Protein AF-0000000072493496 (afdb_homodimer)

Solvent-accessible surface area (backbone atoms only — not comparable to full-atom values): 13489 Å² total; per-residue (Å²): 119,78,59,44,89,57,24,57,61,52,39,52,53,49,51,54,52,49,49,56,30,52,45,30,80,91,41,27,75,59,51,38,72,42,36,33,67,75,66,14,40,37,29,56,73,83,46,73,41,62,12,24,68,49,47,41,51,53,63,67,64,55,85,70,83,42,49,44,76,47,80,73,46,77,50,56,42,52,30,82,76,52,20,28,38,30,41,39,36,31,35,41,30,44,65,90,48,74,67,38,43,33,40,35,38,38,32,34,38,52,58,87,96,46,67,32,37,35,34,36,41,40,40,73,57,73,74,126,122,77,59,44,88,57,26,56,59,51,40,53,52,48,52,52,51,48,49,56,31,53,43,30,80,92,42,27,76,58,50,38,74,43,36,33,68,75,66,14,41,37,30,56,72,86,45,72,40,62,12,22,68,49,48,40,51,54,60,66,65,53,86,70,81,43,50,46,75,49,82,74,48,76,52,55,43,51,31,81,76,51,19,28,39,31,40,38,34,31,34,40,30,44,64,89,48,74,68,38,44,32,40,36,39,38,33,35,39,52,57,86,96,45,68,32,36,34,34,36,42,39,39,73,58,73,74,128

Radius of gyration: 17.89 Å; Cα contacts (8 Å, |Δi|>4): 541; chains: 2; bounding box: 33×51×48 Å

Nearest PDB structures (foldseek):
  1qma-assembly1_A  TM=9.472E-01  e=1.872E-13  Rattus norvegicus
  1ar0-assembly1_B  TM=9.429E-01  e=3.938E-13  Rattus norvegicus
  1jb5-assembly1_B  TM=9.473E-01  e=7.826E-13  Rattus norvegicus
  1ask-assembly1_B  TM=9.581E-01  e=1.168E-12  Rattus norvegicus
  1jb2-assembly1_B  TM=9.335E-01  e=1.168E-12  Rattus norvegicus

S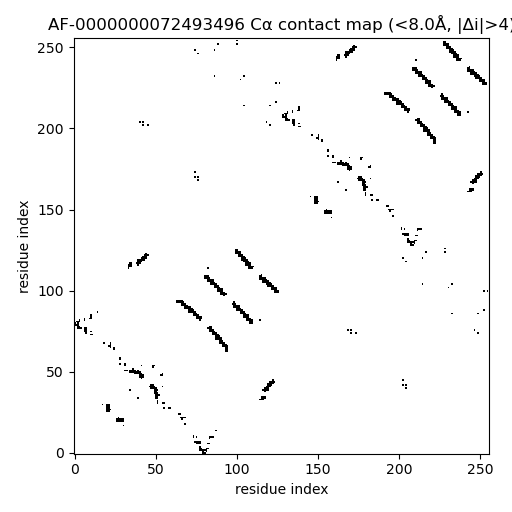equence (256 aa):
MALNPNYEQIGKHFVQQYYAIMDDNNQRLNVANFYSETNSLMTFEGTQCMGRAKILEKFQSLTFSKIQHVITLIDSQPTFDNGVLVTVLGQLKTDDDPPHTFNQTFVLKSLGDTFFVEHDIFRLALHAMALNPNYEQIGKHFVQQYYAIMDDNNQRLNVANFYSETNSLMTFEGTQCMGRAKILEKFQSLTFSKIQHVITLIDSQPTFDNGVLVTVLGQLKTDDDPPHTFNQTFVLKSLGDTFFVEHDIFRLALHA

Secondary structure (DSSP, 8-state):
-PPPTTHHHHHHHHHHHHHHHHT-TTTGGGGGGGB-SSS-EEEETTEEEESHHHHHHHHHH---S-EEEEEEEEEEEE-TTS-EEEEEEEEEEETTSPPEEEEEEEEEEEETTEEEEEEEEEEE----/-PPPTTHHHHHHHHHHHHHHHHT-TTTGGGGGGGB-SSS-EEEETTEEEESHHHHHHHHHH---S-EEEEEEEEEEEE-TTS-EEEEEEEEEEETTSPPEEEEEEEEEEEETTEEEEEEEEEEE----

pLDDT: mean 95.11, std 7.93, range [42.69, 98.94]

Organism: Sarcoptes scabiei (NCBI:txid52283)

Foldseek 3Di:
DDFDPCQVVVQVVCVVVLQVQCQDQVRNLVNLVLAAQAQAWEAEANDIDGGSVVVSVVSVPDPFRGKDWDWDDKDWDTDPQHKIKIKTWTWMDTDPDDIFIKIKIFIWHDDDPDTGTRYIYIDTPPDD/DDFDPCQVVVQVVCVVVLVVQCQDQVRNLVNLVQAAQAQAWEAEANDIDGGSVVVSVVSVPDPFRGKDWDWDDKDWGTDPQHKIKIKTWTWMDTDPDDIFIKIKIFIWHDDDPDTHTRYIYIDTDPDD

InterPro domains:
  IPR002075 Nuclear transport factor 2 domain [PF02136] (10-124)
  IPR018222 Nuclear transport factor 2, eukaryote [PS50177] (10-124)
  IPR018222 Nuclear transport factor 2, eukaryote [cd00780] (6-125)
  IPR032710 NTF2-like domain superfamily [SSF54427] (4-127)
  IPR045875 Nuclear transport factor 2 [PTHR12612] (6-125)

Structure (mmCIF, N/CA/C/O backbone):
data_AF-0000000072493496-model_v1
#
loop_
_entity.id
_entity.type
_entity.pdbx_description
1 polymer 'Nuclear transport factor 2'
#
loop_
_atom_site.group_PDB
_atom_site.id
_atom_site.type_symbol
_atom_site.label_atom_id
_atom_site.label_alt_id
_atom_site.label_comp_id
_atom_site.label_asym_id
_atom_site.label_entity_id
_atom_site.label_seq_id
_atom_site.pdbx_PDB_ins_code
_atom_site.Cartn_x
_atom_site.Cartn_y
_atom_site.Cartn_z
_atom_site.occupancy
_atom_site.B_iso_or_equiv
_atom_site.auth_seq_id
_atom_site.auth_comp_id
_atom_site.auth_asym_id
_atom_site.auth_atom_id
_atom_site.pdbx_PDB_model_num
ATOM 1 N N . MET A 1 1 ? -14.695 -11.32 12.094 1 52.16 1 MET A N 1
ATOM 2 C CA . MET A 1 1 ? -14.461 -9.891 12.25 1 52.16 1 MET A CA 1
ATOM 3 C C . MET A 1 1 ? -15.047 -9.117 11.078 1 52.16 1 MET A C 1
ATOM 5 O O . MET A 1 1 ? -14.852 -9.492 9.914 1 52.16 1 MET A O 1
ATOM 9 N N . ALA A 1 2 ? -16.156 -8.391 11.336 1 72.19 2 ALA A N 1
ATOM 10 C CA . ALA A 1 2 ? -16.969 -7.879 10.234 1 72.19 2 ALA A CA 1
ATOM 11 C C . ALA A 1 2 ? -16.25 -6.734 9.516 1 72.19 2 ALA A C 1
ATOM 13 O O . ALA A 1 2 ? -15.609 -5.902 10.156 1 72.19 2 ALA A O 1
ATOM 14 N N . LEU A 1 3 ? -16.078 -6.852 8.289 1 91.06 3 LEU A N 1
ATOM 15 C CA . LEU A 1 3 ? -15.562 -5.801 7.418 1 91.06 3 LEU A CA 1
ATOM 16 C C . LEU A 1 3 ? -16.453 -4.566 7.473 1 91.06 3 LEU A C 1
ATOM 18 O O . LEU A 1 3 ? -17.688 -4.684 7.492 1 91.06 3 LEU A O 1
ATOM 22 N N . ASN A 1 4 ? -15.867 -3.383 7.73 1 93 4 ASN A N 1
ATOM 23 C CA . ASN A 1 4 ? -16.625 -2.141 7.773 1 93 4 ASN A CA 1
ATOM 24 C C . ASN A 1 4 ? -17.406 -1.922 6.477 1 93 4 ASN A C 1
ATOM 26 O O . ASN A 1 4 ? -16.812 -1.733 5.414 1 93 4 ASN A O 1
ATOM 30 N N . PRO A 1 5 ? -18.703 -1.89 6.516 1 93.62 5 PRO A N 1
ATOM 31 C CA . PRO A 1 5 ? -19.5 -1.79 5.285 1 93.62 5 PRO A CA 1
ATOM 32 C C . PRO A 1 5 ? -19.406 -0.412 4.637 1 93.62 5 PRO A C 1
ATOM 34 O O . PRO A 1 5 ? -19.781 -0.248 3.473 1 93.62 5 PRO A O 1
ATOM 37 N N . ASN A 1 6 ? -18.906 0.637 5.344 1 96.44 6 ASN A N 1
ATOM 38 C CA . ASN A 1 6 ? -18.844 2 4.828 1 96.44 6 ASN A CA 1
ATOM 39 C C . ASN A 1 6 ? -17.453 2.332 4.297 1 96.44 6 ASN A C 1
ATOM 41 O O . ASN A 1 6 ? -17.094 3.504 4.164 1 96.44 6 ASN A O 1
ATOM 45 N N . TYR A 1 7 ? -16.625 1.283 4.039 1 97.75 7 TYR A N 1
ATOM 46 C CA . TYR A 1 7 ? -15.227 1.473 3.703 1 97.75 7 TYR A CA 1
ATOM 47 C C . TYR A 1 7 ? -15.07 2.348 2.465 1 97.75 7 TYR A C 1
ATOM 49 O O . TYR A 1 7 ? -14.164 3.174 2.391 1 97.75 7 TYR A O 1
ATOM 57 N N . GLU A 1 8 ? -15.938 2.23 1.442 1 97.81 8 GLU A N 1
ATOM 58 C CA . GLU A 1 8 ? -15.828 3.018 0.218 1 97.81 8 GLU A CA 1
ATOM 59 C C . GLU A 1 8 ? -16.094 4.496 0.486 1 97.81 8 GLU A C 1
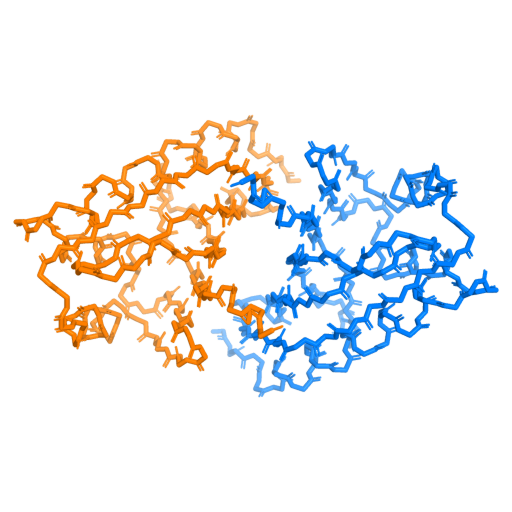ATOM 61 O O . GLU A 1 8 ? -15.367 5.359 -0.008 1 97.81 8 GLU A O 1
ATOM 66 N N . GLN A 1 9 ? -17.156 4.793 1.232 1 98 9 GLN A N 1
ATOM 67 C CA . GLN A 1 9 ? -17.484 6.168 1.589 1 98 9 GLN A CA 1
ATOM 68 C C . GLN A 1 9 ? -16.391 6.793 2.439 1 98 9 GLN A C 1
ATOM 70 O O . GLN A 1 9 ? -16.016 7.949 2.23 1 98 9 GLN A O 1
ATOM 75 N N . ILE A 1 10 ? -15.883 5.996 3.365 1 97.88 10 ILE A N 1
ATOM 76 C CA . ILE A 1 10 ? -14.797 6.473 4.219 1 97.88 10 ILE A CA 1
ATOM 77 C C . ILE A 1 10 ? -13.586 6.824 3.357 1 97.88 10 ILE A C 1
ATOM 79 O O . ILE A 1 10 ? -13.016 7.906 3.496 1 97.88 10 ILE A O 1
ATOM 83 N N . GLY A 1 11 ? -13.188 5.941 2.482 1 98.5 11 GLY A N 1
ATOM 84 C CA . GLY A 1 11 ? -12.062 6.199 1.597 1 98.5 11 GLY A CA 1
ATOM 85 C C . GLY A 1 11 ? -12.242 7.438 0.743 1 98.5 11 GLY A C 1
ATOM 86 O O . GLY A 1 11 ? -11.359 8.289 0.683 1 98.5 11 GLY A O 1
ATOM 87 N N . LYS A 1 12 ? -13.422 7.531 0.084 1 98.5 12 LYS A N 1
ATOM 88 C CA . LYS A 1 12 ? -13.711 8.656 -0.803 1 98.5 12 LYS A CA 1
ATOM 89 C C . LYS A 1 12 ? -13.68 9.977 -0.041 1 98.5 12 LYS A C 1
ATOM 91 O O . LYS A 1 12 ? -13.062 10.945 -0.493 1 98.5 12 LYS A O 1
ATOM 96 N N . HIS A 1 13 ? -14.328 10.062 1.074 1 98.31 13 HIS A N 1
ATOM 97 C CA . HIS A 1 13 ? -14.359 11.273 1.885 1 98.31 13 HIS A CA 1
ATOM 98 C C . HIS A 1 13 ? -12.969 11.648 2.373 1 98.31 13 HIS A C 1
ATOM 100 O O . HIS A 1 13 ? -12.594 12.828 2.352 1 98.31 13 HIS A O 1
ATOM 106 N N . PHE A 1 14 ? -12.219 10.672 2.854 1 98.69 14 PHE A N 1
ATOM 107 C CA . PHE A 1 14 ? -10.859 10.93 3.297 1 98.69 14 PHE A CA 1
ATOM 108 C C . PHE A 1 14 ? -10.031 11.539 2.174 1 98.69 14 PHE A C 1
ATOM 110 O O . PHE A 1 14 ? -9.344 12.547 2.371 1 98.69 14 PHE A O 1
ATOM 117 N N . VAL A 1 15 ? -10.062 10.93 0.985 1 98.88 15 VAL A N 1
ATOM 118 C CA . VAL A 1 15 ? -9.281 11.383 -0.16 1 98.88 15 VAL A CA 1
ATOM 119 C C . VAL A 1 15 ? -9.664 12.82 -0.51 1 98.88 15 VAL A C 1
ATOM 121 O O . VAL A 1 15 ? -8.797 13.664 -0.748 1 98.88 15 VAL A O 1
ATOM 124 N N . GLN A 1 16 ? -10.93 13.086 -0.607 1 98.56 16 GLN A N 1
ATOM 125 C CA . GLN A 1 16 ? -11.398 14.438 -0.907 1 98.56 16 GLN A CA 1
ATOM 126 C C . GLN A 1 16 ? -10.859 15.445 0.104 1 98.56 16 GLN A C 1
ATOM 128 O O . GLN A 1 16 ? -10.359 16.5 -0.275 1 98.56 16 GLN A O 1
ATOM 133 N N . GLN A 1 17 ? -10.969 15.133 1.368 1 98.44 17 GLN A N 1
ATOM 134 C CA . GLN A 1 17 ? -10.492 16.031 2.416 1 98.44 17 GLN A CA 1
ATOM 135 C C . GLN A 1 17 ? -8.977 16.188 2.35 1 98.44 17 GLN A C 1
ATOM 137 O O . GLN A 1 17 ? -8.469 17.312 2.447 1 98.44 17 GLN A O 1
ATOM 142 N N . TYR A 1 18 ? -8.266 15.086 2.229 1 98.81 18 TYR A N 1
ATOM 143 C CA . TYR A 1 18 ? -6.809 15.078 2.203 1 98.81 18 TYR A CA 1
ATOM 144 C C . TYR A 1 18 ? -6.277 16.031 1.14 1 98.81 18 TYR A C 1
ATOM 146 O O . TYR A 1 18 ? -5.469 16.906 1.435 1 98.81 18 TYR A O 1
ATOM 154 N N . TYR A 1 19 ? -6.785 15.906 -0.089 1 98.62 19 TYR A N 1
ATOM 155 C CA . TYR A 1 19 ? -6.211 16.688 -1.182 1 98.62 19 TYR A CA 1
ATOM 156 C C . TYR A 1 19 ? -6.754 18.109 -1.188 1 98.62 19 TYR A C 1
ATOM 158 O O . TYR A 1 19 ? -6.109 19.016 -1.708 1 98.62 19 TYR A O 1
ATOM 166 N N . ALA A 1 20 ? -7.98 18.312 -0.66 1 98.25 20 ALA A N 1
ATOM 167 C CA . ALA A 1 20 ? -8.445 19.688 -0.461 1 98.25 20 ALA A CA 1
ATOM 168 C C . ALA A 1 20 ? -7.484 20.469 0.435 1 98.25 20 ALA A C 1
ATOM 170 O O . ALA A 1 20 ? -7.188 21.625 0.172 1 98.25 20 ALA A O 1
ATOM 171 N N . ILE A 1 21 ? -7.027 19.812 1.551 1 98.12 21 ILE A N 1
ATOM 172 C CA . ILE A 1 21 ? -6.074 20.438 2.469 1 98.12 21 ILE A CA 1
ATOM 173 C C . ILE A 1 21 ? -4.711 20.562 1.793 1 98.12 21 ILE A C 1
ATOM 175 O O . ILE A 1 21 ? -4.094 21.625 1.812 1 98.12 21 ILE A O 1
ATOM 179 N N . MET A 1 22 ? -4.211 19.547 1.122 1 97.44 22 MET A N 1
ATOM 180 C CA . MET A 1 22 ? -2.896 19.484 0.487 1 97.44 22 MET A CA 1
ATOM 181 C C . MET A 1 22 ? -2.756 20.562 -0.576 1 97.44 22 MET A C 1
ATOM 183 O O . MET A 1 22 ? -1.695 21.172 -0.708 1 97.44 22 MET A O 1
ATOM 187 N N . ASP A 1 23 ? -3.828 20.828 -1.374 1 97.06 23 ASP A N 1
ATOM 188 C CA . ASP A 1 23 ? -3.76 21.719 -2.518 1 97.06 23 ASP A CA 1
ATOM 189 C C . ASP A 1 23 ? -3.973 23.172 -2.086 1 97.06 23 ASP A C 1
ATOM 191 O O . ASP A 1 23 ? -3.789 24.094 -2.881 1 97.06 23 ASP A O 1
ATOM 195 N N . ASP A 1 24 ? -4.371 23.406 -0.801 1 96 24 ASP A N 1
ATOM 196 C CA . ASP A 1 24 ? -4.551 24.766 -0.271 1 96 24 ASP A CA 1
ATOM 197 C C . ASP A 1 24 ? -3.256 25.281 0.356 1 96 24 ASP A C 1
ATOM 199 O O . ASP A 1 24 ? -2.863 24.828 1.438 1 96 24 ASP A O 1
ATOM 203 N N . ASN A 1 25 ? -2.67 26.312 -0.259 1 92.62 25 ASN A N 1
ATOM 204 C CA . ASN A 1 25 ? -1.378 26.844 0.162 1 92.62 25 ASN A CA 1
ATOM 205 C C . ASN A 1 25 ? -1.406 27.297 1.62 1 92.62 25 ASN A C 1
ATOM 207 O O . ASN A 1 25 ? -0.402 27.188 2.326 1 92.62 25 ASN A O 1
ATOM 211 N N . ASN A 1 26 ? -2.523 27.766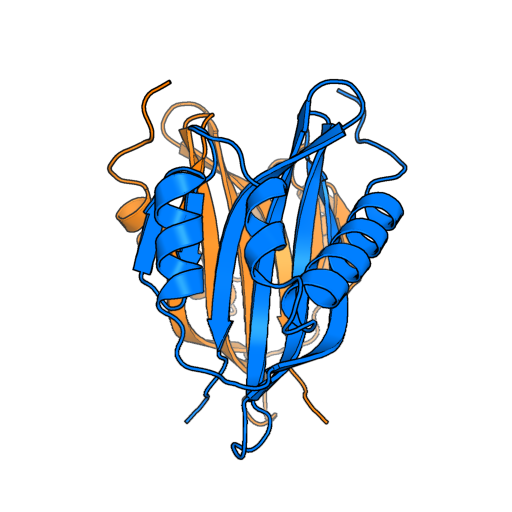 2.086 1 94.25 26 ASN A N 1
ATOM 212 C CA . ASN A 1 26 ? -2.635 28.297 3.439 1 94.25 26 ASN A CA 1
ATOM 213 C C . ASN A 1 26 ? -2.871 27.188 4.461 1 94.25 26 ASN A C 1
ATOM 215 O O . ASN A 1 26 ? -2.67 27.375 5.66 1 94.25 26 ASN A O 1
ATOM 219 N N . GLN A 1 27 ? -3.246 25.953 4.012 1 96.62 27 GLN A N 1
ATOM 220 C CA . GLN A 1 27 ? -3.646 24.891 4.93 1 96.62 27 GLN A CA 1
ATOM 221 C C . GLN A 1 27 ? -2.824 23.625 4.699 1 96.62 27 GLN A C 1
ATOM 223 O O . GLN A 1 27 ? -2.939 22.656 5.449 1 96.62 27 GLN A O 1
ATOM 228 N N . ARG A 1 28 ? -1.938 23.594 3.775 1 96.81 28 ARG A N 1
ATOM 229 C CA . ARG A 1 28 ? -1.294 22.391 3.271 1 96.81 28 ARG A CA 1
ATOM 230 C C . ARG A 1 28 ? -0.645 21.594 4.402 1 96.81 28 ARG A C 1
ATOM 232 O O . ARG A 1 28 ? -0.786 20.375 4.477 1 96.81 28 ARG A O 1
ATOM 239 N N . LEU A 1 29 ? -0.03 22.281 5.301 1 96.44 29 LEU A N 1
ATOM 240 C CA . LEU A 1 29 ? 0.735 21.594 6.34 1 96.44 29 LEU A CA 1
ATOM 241 C C . LEU A 1 29 ? -0.193 20.938 7.352 1 96.44 29 LEU A C 1
ATOM 243 O O . LEU A 1 29 ? 0.233 20.062 8.117 1 96.44 29 LEU A O 1
ATOM 247 N N . ASN A 1 30 ? -1.506 21.266 7.332 1 98 30 ASN A N 1
ATOM 248 C CA . ASN A 1 30 ? -2.484 20.656 8.219 1 98 30 ASN A CA 1
ATOM 249 C C . ASN A 1 30 ? -2.742 19.188 7.852 1 98 30 ASN A C 1
ATOM 251 O O . ASN A 1 30 ? -3.346 18.453 8.625 1 98 30 ASN A O 1
ATOM 255 N N . VAL A 1 31 ? -2.223 18.688 6.672 1 98.12 31 VAL A N 1
ATOM 256 C CA . VAL A 1 31 ? -2.359 17.281 6.328 1 98.12 31 VAL A CA 1
ATOM 257 C C . VAL A 1 31 ? -1.655 16.422 7.379 1 98.12 31 VAL A C 1
ATOM 259 O O . VAL A 1 31 ? -1.999 15.258 7.566 1 98.12 31 VAL A O 1
ATOM 262 N N . ALA A 1 32 ? -0.733 16.984 8.078 1 98.06 32 ALA A N 1
ATOM 263 C CA . ALA A 1 32 ? 0.007 16.281 9.117 1 98.06 32 ALA A CA 1
ATOM 264 C C . ALA A 1 32 ? -0.926 15.805 10.227 1 98.06 32 ALA A C 1
ATOM 266 O O . ALA A 1 32 ? -0.615 14.852 10.945 1 98.06 32 ALA A O 1
ATOM 267 N N . ASN A 1 33 ? -2.045 16.438 10.406 1 97.81 33 ASN A N 1
ATOM 268 C CA . ASN A 1 33 ? -3 16.109 11.461 1 97.81 33 ASN A CA 1
ATOM 269 C C . ASN A 1 33 ? -3.639 14.742 11.234 1 97.81 33 ASN A C 1
ATOM 271 O O . ASN A 1 33 ? -4.238 14.172 12.148 1 97.81 33 ASN A O 1
ATOM 275 N N . PHE A 1 34 ? -3.541 14.203 10.008 1 98.62 34 PHE A N 1
ATOM 276 C CA . PHE A 1 34 ? -4.102 12.891 9.719 1 98.62 34 PHE A CA 1
ATOM 277 C C . PHE A 1 34 ? -3.188 11.789 10.242 1 98.62 34 PHE A C 1
ATOM 279 O O . PHE A 1 34 ? -3.588 10.625 10.312 1 98.62 34 PHE A O 1
ATOM 286 N N . TYR A 1 35 ? -2 12.117 10.617 1 98.75 35 TYR A N 1
ATOM 287 C CA . TYR A 1 35 ? -1.005 11.102 10.938 1 98.75 35 TYR A CA 1
ATOM 288 C C . TYR A 1 35 ? -0.816 10.977 12.445 1 98.75 35 TYR A C 1
ATOM 290 O O . TYR A 1 35 ? -0.923 11.961 13.172 1 98.75 35 TYR A O 1
ATOM 298 N N . SER A 1 36 ? -0.47 9.742 12.891 1 98.06 36 SER A N 1
ATOM 299 C CA . SER A 1 36 ? -0.145 9.461 14.281 1 98.06 36 SER A CA 1
ATOM 300 C C . SER A 1 36 ? 1.243 9.977 14.641 1 98.06 36 SER A C 1
ATOM 302 O O . SER A 1 36 ? 2.148 9.977 13.805 1 98.06 36 SER A O 1
ATOM 304 N N . GLU A 1 37 ? 1.354 10.336 15.859 1 97.56 37 GLU A N 1
ATOM 305 C CA . GLU A 1 37 ? 2.652 10.812 16.328 1 97.56 37 GLU A CA 1
ATOM 306 C C . GLU A 1 37 ? 3.727 9.742 16.156 1 97.56 37 GLU A C 1
ATOM 308 O O . GLU A 1 37 ? 4.855 10.047 15.766 1 97.56 37 GLU A O 1
ATOM 313 N N . THR A 1 38 ? 3.316 8.469 16.391 1 96.25 38 THR A N 1
ATOM 314 C CA . THR A 1 38 ? 4.359 7.449 16.469 1 96.25 38 THR A CA 1
ATOM 315 C C . THR A 1 38 ? 4.055 6.285 15.539 1 96.25 38 THR A C 1
ATOM 317 O O . THR A 1 38 ? 4.941 5.496 15.211 1 96.25 38 THR A O 1
ATOM 320 N N . ASN A 1 39 ? 2.826 6.141 15.086 1 97.19 39 ASN A N 1
ATOM 321 C CA . ASN A 1 39 ? 2.432 4.902 14.43 1 97.19 39 ASN A CA 1
ATOM 322 C C . ASN A 1 39 ? 2.102 5.133 12.953 1 97.19 39 ASN A C 1
ATOM 324 O O . ASN A 1 39 ? 1.274 4.422 12.383 1 97.19 39 ASN A O 1
ATOM 328 N N . SER A 1 40 ? 2.598 6.152 12.328 1 98.62 40 SER A N 1
ATOM 329 C CA . SER A 1 40 ? 2.414 6.426 10.906 1 98.62 40 SER A CA 1
ATOM 330 C C . SER A 1 40 ? 3.73 6.316 10.141 1 98.62 40 SER A C 1
ATOM 332 O O . SER A 1 40 ? 4.75 6.859 10.578 1 98.62 40 SER A O 1
ATOM 334 N N . LEU A 1 41 ? 3.73 5.59 9.094 1 98.69 41 LEU A N 1
ATOM 335 C CA . LEU A 1 41 ? 4.875 5.453 8.195 1 98.69 41 LEU A CA 1
ATOM 336 C C . LEU A 1 41 ? 4.551 6.012 6.816 1 98.69 41 LEU A C 1
ATOM 338 O O . LEU A 1 41 ? 3.533 5.652 6.219 1 98.69 41 LEU A O 1
ATOM 342 N N . MET A 1 42 ? 5.406 6.875 6.309 1 98.75 42 MET A N 1
ATOM 343 C CA . MET A 1 42 ? 5.262 7.422 4.961 1 98.75 42 MET A CA 1
ATOM 344 C C . MET A 1 42 ? 6.465 7.059 4.098 1 98.75 42 MET A C 1
ATOM 346 O O . MET A 1 42 ? 7.602 7.066 4.574 1 98.75 42 MET A O 1
ATOM 350 N N . THR A 1 43 ? 6.273 6.699 2.854 1 98.81 43 THR A N 1
ATOM 351 C CA . THR A 1 43 ? 7.262 6.668 1.782 1 98.81 43 THR A CA 1
ATOM 352 C C . THR A 1 43 ? 6.906 7.676 0.691 1 98.81 43 THR A C 1
ATOM 354 O O . THR A 1 43 ? 5.887 7.531 0.014 1 98.81 43 THR A O 1
ATOM 357 N N . PHE A 1 44 ? 7.684 8.695 0.561 1 98.19 44 PHE A N 1
ATOM 358 C CA . PHE A 1 44 ? 7.496 9.727 -0.459 1 98.19 44 PHE A CA 1
ATOM 359 C C . PHE A 1 44 ? 8.609 9.672 -1.496 1 98.19 44 PHE A C 1
ATOM 361 O O . PHE A 1 44 ? 9.75 10.023 -1.206 1 98.19 44 PHE A O 1
ATOM 368 N N . GLU A 1 45 ? 8.289 9.195 -2.723 1 96.19 45 GLU A N 1
ATOM 369 C CA . GLU A 1 45 ? 9.273 9.047 -3.791 1 96.19 45 GLU A CA 1
ATOM 370 C C . GLU A 1 45 ? 10.5 8.281 -3.312 1 96.19 45 GLU A C 1
ATOM 372 O O . GLU A 1 45 ? 11.633 8.703 -3.551 1 96.19 45 GLU A O 1
ATOM 377 N N . GLY A 1 46 ? 10.211 7.195 -2.559 1 96.81 46 GLY A N 1
ATOM 378 C CA . GLY A 1 46 ? 11.266 6.277 -2.164 1 96.81 46 GLY A CA 1
ATOM 379 C C . GLY A 1 46 ? 11.891 6.621 -0.823 1 96.81 46 GLY A C 1
ATOM 380 O O . GLY A 1 46 ? 12.625 5.82 -0.251 1 96.81 46 GLY A O 1
ATOM 381 N N . THR A 1 47 ? 11.625 7.781 -0.272 1 97.38 47 THR A N 1
ATOM 382 C CA . THR A 1 47 ? 12.172 8.195 1.018 1 97.38 47 THR A CA 1
ATOM 383 C C . THR A 1 47 ? 11.18 7.91 2.141 1 97.38 47 THR A C 1
ATOM 385 O O . THR A 1 47 ? 10.016 8.312 2.066 1 97.38 47 THR A O 1
ATOM 388 N N . GLN A 1 48 ? 11.68 7.215 3.186 1 97.62 48 GLN A N 1
ATOM 389 C CA . GLN A 1 48 ? 10.789 6.801 4.262 1 97.62 48 GLN A CA 1
ATOM 390 C C . GLN A 1 48 ? 10.945 7.699 5.484 1 97.62 48 GLN A C 1
ATOM 392 O O . GLN A 1 48 ? 12.047 8.172 5.777 1 97.62 48 GLN A O 1
ATOM 397 N N . CYS A 1 49 ? 9.875 7.973 6.203 1 97.75 49 CYS A N 1
ATOM 398 C CA . CYS A 1 49 ? 9.883 8.648 7.496 1 97.75 49 CYS A CA 1
ATOM 399 C C . CYS A 1 49 ? 8.773 8.117 8.398 1 97.75 49 CYS A C 1
ATOM 401 O O . CYS A 1 49 ? 7.738 7.668 7.906 1 97.75 49 CYS A O 1
ATOM 403 N N . MET A 1 50 ? 9.039 8.109 9.617 1 97.62 50 MET A N 1
ATOM 404 C CA . MET A 1 50 ? 8.117 7.586 10.617 1 97.62 50 MET A CA 1
ATOM 405 C C . MET A 1 50 ? 7.703 8.672 11.602 1 97.62 50 MET A C 1
ATOM 407 O O . MET A 1 50 ? 8.547 9.422 12.094 1 97.62 50 MET A O 1
ATOM 411 N N . GLY A 1 51 ? 6.324 8.727 11.828 1 98.5 51 GLY A N 1
ATOM 412 C CA . GLY A 1 51 ? 5.809 9.656 12.82 1 98.5 51 GLY A CA 1
ATOM 413 C C . GLY A 1 51 ? 5.457 11.016 12.234 1 98.5 51 GLY A C 1
ATOM 414 O O . GLY A 1 51 ? 6.074 11.461 11.266 1 98.5 51 GLY A O 1
ATOM 415 N N . ARG A 1 52 ? 4.527 11.68 12.922 1 98.56 52 ARG A N 1
ATOM 416 C CA . ARG A 1 52 ? 3.939 12.922 12.43 1 98.56 52 ARG A CA 1
ATOM 417 C C . ARG A 1 52 ? 5.004 14.008 12.273 1 98.56 52 ARG A C 1
ATOM 419 O O . ARG A 1 52 ? 4.988 14.758 11.297 1 98.56 52 ARG A O 1
ATOM 426 N N . ALA A 1 53 ? 5.953 14.117 13.211 1 98.5 53 ALA A N 1
ATOM 427 C CA . ALA A 1 53 ? 6.965 15.172 13.18 1 98.5 53 ALA A CA 1
ATOM 428 C C . ALA A 1 53 ? 7.832 15.062 11.93 1 98.5 53 ALA A C 1
ATOM 430 O O . ALA A 1 53 ? 8.047 16.047 11.2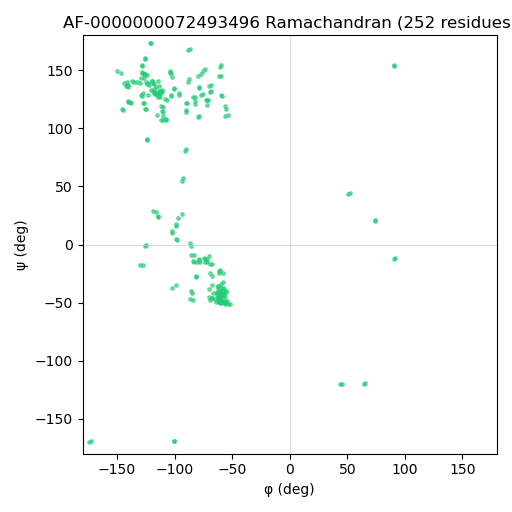27 1 98.5 53 ALA A O 1
ATOM 431 N N . LYS A 1 54 ? 8.32 13.914 11.625 1 98.5 54 LYS A N 1
ATOM 432 C CA . LYS A 1 54 ? 9.18 13.703 10.469 1 98.5 54 LYS A CA 1
ATOM 433 C C . LYS A 1 54 ? 8.391 13.844 9.164 1 98.5 54 LYS A C 1
ATOM 435 O O . LYS A 1 54 ? 8.922 14.32 8.156 1 98.5 54 LYS A O 1
ATOM 440 N N . ILE A 1 55 ? 7.137 13.367 9.133 1 98.44 55 ILE A N 1
ATOM 441 C CA . ILE A 1 55 ? 6.27 13.5 7.965 1 98.44 55 ILE A CA 1
ATOM 442 C C . ILE A 1 55 ? 6.008 14.977 7.688 1 98.44 55 ILE A C 1
ATOM 444 O O . ILE A 1 55 ? 6.066 15.414 6.535 1 98.44 55 ILE A O 1
ATOM 448 N N . LEU A 1 56 ? 5.73 15.773 8.781 1 98 56 LEU A N 1
ATOM 449 C CA . LEU A 1 56 ? 5.559 17.219 8.648 1 98 56 LEU A CA 1
ATOM 450 C C . LEU A 1 56 ? 6.812 17.859 8.062 1 98 56 LEU A C 1
ATOM 452 O O . LEU A 1 56 ? 6.723 18.703 7.168 1 98 56 LEU A O 1
ATOM 456 N N . GLU A 1 57 ? 8.039 17.469 8.508 1 98 57 GLU A N 1
ATOM 457 C CA . GLU A 1 57 ? 9.305 17.969 7.98 1 98 57 GLU A CA 1
ATOM 458 C C . GLU A 1 57 ? 9.438 17.672 6.492 1 98 57 GLU A C 1
ATOM 460 O O . GLU A 1 57 ? 9.922 18.516 5.727 1 98 57 GLU A O 1
ATOM 465 N N . LYS A 1 58 ? 9.055 16.5 6.109 1 97.69 58 LYS A N 1
ATOM 466 C CA . LYS A 1 58 ? 9.102 16.141 4.695 1 97.69 58 LYS A CA 1
ATOM 467 C C . LYS A 1 58 ? 8.227 17.062 3.857 1 97.69 58 LYS A C 1
ATOM 469 O O . LYS A 1 58 ? 8.672 17.578 2.828 1 97.69 58 LYS A O 1
ATOM 474 N N . PHE A 1 59 ? 6.941 17.328 4.285 1 96.06 59 PHE A N 1
ATOM 475 C CA . PHE A 1 59 ? 6.039 18.203 3.559 1 96.06 59 PHE A CA 1
ATOM 476 C C . PHE A 1 59 ? 6.598 19.625 3.502 1 96.06 59 PHE A C 1
ATOM 478 O O . PHE A 1 59 ? 6.477 20.312 2.48 1 96.06 59 PHE A O 1
ATOM 485 N N . GLN A 1 60 ? 7.266 20.031 4.613 1 95.75 60 GLN A N 1
ATOM 486 C CA . GLN A 1 60 ? 7.855 21.375 4.672 1 95.75 60 GLN A CA 1
ATOM 487 C C . GLN A 1 60 ? 9.039 21.5 3.713 1 95.75 60 GLN A C 1
ATOM 489 O O . GLN A 1 60 ? 9.367 22.594 3.266 1 95.75 60 GLN A O 1
ATOM 494 N N . SER A 1 61 ? 9.625 20.406 3.418 1 95.25 61 SER A N 1
ATOM 495 C CA . SER A 1 61 ? 10.812 20.422 2.568 1 95.25 61 SER A CA 1
ATOM 496 C C . SER A 1 61 ? 10.43 20.531 1.095 1 95.25 61 SER A C 1
ATOM 498 O O . SER A 1 61 ? 11.289 20.781 0.246 1 95.25 61 SER A O 1
ATOM 500 N N . LEU A 1 62 ? 9.195 20.297 0.819 1 88.25 62 LEU A N 1
ATOM 501 C CA . LEU A 1 62 ? 8.742 20.391 -0.566 1 88.25 62 LEU A CA 1
ATOM 502 C C . LEU A 1 62 ? 8.719 21.844 -1.029 1 88.25 62 LEU A C 1
ATOM 504 O O . LEU A 1 62 ? 8.219 22.719 -0.32 1 88.25 62 LEU A O 1
ATOM 508 N N . THR A 1 63 ? 9.344 22.312 -2.066 1 83.12 63 THR A N 1
ATOM 509 C CA . THR A 1 63 ? 9.617 23.656 -2.539 1 83.12 63 THR A CA 1
ATOM 510 C C . THR A 1 63 ? 8.594 24.078 -3.592 1 83.12 63 THR A C 1
ATOM 512 O O . THR A 1 63 ? 8.852 24.984 -4.391 1 83.12 63 THR A O 1
ATOM 515 N N . PHE A 1 64 ? 7.543 23.516 -3.592 1 85.19 64 PHE A N 1
ATOM 516 C CA . PHE A 1 64 ? 6.547 23.922 -4.578 1 85.19 64 PHE A CA 1
ATOM 517 C C . PHE A 1 64 ? 5.703 25.062 -4.051 1 85.19 64 PHE A C 1
ATOM 519 O O . PHE A 1 64 ? 5.371 25.109 -2.865 1 85.19 64 PHE A O 1
ATOM 526 N N . SER A 1 65 ? 5.281 26.094 -4.887 1 86.56 65 SER A N 1
ATOM 527 C CA . SER A 1 65 ? 4.379 27.188 -4.535 1 86.56 65 SER A CA 1
ATOM 528 C C . SER A 1 65 ? 2.92 26.781 -4.734 1 86.56 65 SER A C 1
ATOM 530 O O . SER A 1 65 ? 2.07 27.078 -3.893 1 86.56 65 SER A O 1
ATOM 532 N N . LYS A 1 66 ? 2.674 26.172 -5.898 1 91 66 LYS A N 1
ATOM 533 C CA . LYS A 1 66 ? 1.327 25.703 -6.211 1 91 66 LYS A CA 1
ATOM 534 C C . LYS A 1 66 ? 1.325 24.203 -6.531 1 91 66 LYS A C 1
ATOM 536 O O . LYS A 1 66 ? 2.23 23.703 -7.207 1 91 66 LYS A O 1
ATOM 541 N N . ILE A 1 67 ? 0.337 23.547 -6.02 1 95.19 67 ILE A N 1
ATOM 542 C CA . ILE A 1 67 ? 0.121 22.156 -6.367 1 95.19 67 ILE A CA 1
ATOM 543 C C . ILE A 1 67 ? -1.366 21.906 -6.613 1 95.19 67 ILE A C 1
ATOM 545 O O . ILE A 1 67 ? -2.219 22.516 -5.961 1 95.19 67 ILE A O 1
ATOM 549 N N . GLN A 1 68 ? -1.64 21.094 -7.625 1 96.38 68 GLN A N 1
ATOM 550 C CA . GLN A 1 68 ? -3.008 20.703 -7.949 1 96.38 68 GLN A CA 1
ATOM 551 C C . GLN A 1 68 ? -3.088 19.219 -8.305 1 96.38 68 GLN A C 1
ATOM 553 O O . GLN A 1 68 ? -2.383 18.75 -9.195 1 96.38 68 GLN A O 1
ATOM 558 N N . HIS A 1 69 ? -3.936 18.578 -7.527 1 97.38 69 HIS A N 1
ATOM 559 C CA . HIS A 1 69 ? -4.199 17.172 -7.828 1 97.38 69 HIS A CA 1
ATOM 560 C C . HIS A 1 69 ? -5.547 17 -8.523 1 97.38 69 HIS A C 1
ATOM 562 O O . HIS A 1 69 ? -6.551 17.578 -8.094 1 97.38 69 HIS A O 1
ATOM 568 N N . VAL A 1 70 ? -5.578 16.297 -9.648 1 97.25 70 VAL A N 1
ATOM 569 C CA . VAL A 1 70 ? -6.805 15.836 -10.281 1 97.25 70 VAL A CA 1
ATOM 570 C C . VAL A 1 70 ? -6.938 14.328 -10.102 1 97.25 70 VAL A C 1
ATOM 572 O O . VAL A 1 70 ? -6.215 13.555 -10.734 1 97.25 70 VAL A O 1
ATOM 575 N N . ILE A 1 71 ? -7.879 13.93 -9.242 1 97.62 71 ILE A N 1
ATOM 576 C CA . ILE A 1 71 ? -8.055 12.523 -8.922 1 97.62 71 ILE A CA 1
ATOM 577 C C . ILE A 1 71 ? -8.906 11.852 -10 1 97.62 71 ILE A C 1
ATOM 579 O O . ILE A 1 71 ? -10 12.312 -10.312 1 97.62 71 ILE A O 1
ATOM 583 N N . THR A 1 72 ? -8.398 10.812 -10.609 1 96.19 72 THR A N 1
ATOM 584 C CA . THR A 1 72 ? -9.125 10.109 -11.664 1 96.19 72 THR A CA 1
ATOM 585 C C . THR A 1 72 ? -9.742 8.82 -11.125 1 96.19 72 THR A C 1
ATOM 587 O O . THR A 1 72 ? -10.844 8.438 -11.531 1 96.19 72 THR A O 1
ATOM 590 N N . LEU A 1 73 ? -9.133 8.102 -10.266 1 97 73 LEU A N 1
ATOM 591 C CA . LEU A 1 73 ? -9.633 6.84 -9.727 1 97 73 LEU A CA 1
ATOM 592 C C . LEU A 1 73 ? -9.312 6.719 -8.242 1 97 73 LEU A C 1
ATOM 594 O O . LEU A 1 73 ? -8.219 7.102 -7.809 1 97 73 LEU A O 1
ATOM 598 N N . ILE A 1 74 ? -10.211 6.223 -7.48 1 98.44 74 ILE A N 1
ATOM 599 C CA . ILE A 1 74 ? -10.055 5.82 -6.086 1 98.44 74 ILE A CA 1
ATOM 600 C C . ILE A 1 74 ? -10.547 4.387 -5.902 1 98.44 74 ILE A C 1
ATOM 602 O O . ILE A 1 74 ? -11.695 4.07 -6.238 1 98.44 74 ILE A O 1
ATOM 606 N N . ASP A 1 75 ? -9.727 3.473 -5.441 1 98.75 75 ASP A N 1
ATOM 607 C CA . ASP A 1 75 ? -10.125 2.133 -5.02 1 98.75 75 ASP A CA 1
ATOM 608 C C . ASP A 1 75 ? -9.938 1.949 -3.518 1 98.75 75 ASP A C 1
ATOM 610 O O . ASP A 1 75 ? -8.883 2.297 -2.975 1 98.75 75 ASP A O 1
ATOM 614 N N . SER A 1 76 ? -11 1.408 -2.867 1 98.75 76 SER A N 1
ATOM 615 C CA . SER A 1 76 ? -10.93 1.157 -1.431 1 98.75 76 SER A CA 1
ATOM 616 C C . SER A 1 76 ? -11.281 -0.292 -1.105 1 98.75 76 SER A C 1
ATOM 618 O O . SER A 1 76 ? -12.086 -0.913 -1.799 1 98.75 76 SER A O 1
ATOM 620 N N . GLN A 1 77 ? -10.648 -0.807 -0.088 1 98.75 77 GLN A N 1
ATOM 621 C CA . GLN A 1 77 ? -10.977 -2.09 0.526 1 98.75 77 GLN A CA 1
ATOM 622 C C . GLN A 1 77 ? -11.047 -1.97 2.045 1 98.75 77 GLN A C 1
ATOM 624 O O . GLN A 1 77 ? -10.242 -1.266 2.656 1 98.75 77 GLN A O 1
ATOM 629 N N . PRO A 1 78 ? -12.094 -2.691 2.646 1 98.19 78 PRO A N 1
ATOM 630 C CA . PRO A 1 78 ? -12.039 -2.779 4.109 1 98.19 78 PRO A CA 1
ATOM 631 C C . PRO A 1 78 ? -10.898 -3.668 4.602 1 98.19 78 PRO A C 1
ATOM 633 O O . PRO A 1 78 ? -10.594 -4.688 3.98 1 98.19 78 PRO A O 1
ATOM 636 N N . THR A 1 79 ? -10.164 -3.23 5.633 1 97.19 79 THR A N 1
ATOM 637 C CA . THR A 1 79 ? -9.195 -4.121 6.266 1 97.19 79 THR A CA 1
ATOM 638 C C . THR A 1 79 ? -9.859 -4.957 7.355 1 97.19 79 THR A C 1
ATOM 640 O O . THR A 1 79 ? -11 -4.684 7.746 1 97.19 79 THR A O 1
ATOM 643 N N . PHE A 1 80 ? -9.219 -5.926 7.84 1 94.38 80 PHE A N 1
ATOM 644 C CA . PHE A 1 80 ? -9.812 -6.91 8.742 1 94.38 80 PHE A CA 1
ATOM 645 C C . PHE A 1 80 ? -9.734 -6.434 10.188 1 94.38 80 PHE A C 1
ATOM 647 O O . PHE A 1 80 ? -10.188 -7.129 11.102 1 94.38 80 PHE A O 1
ATOM 654 N N . ASP A 1 81 ? -9.203 -5.281 10.422 1 93.44 81 ASP A N 1
ATOM 655 C CA . ASP A 1 81 ? -9.133 -4.676 11.75 1 93.44 81 ASP A CA 1
ATOM 656 C C . ASP A 1 81 ? -9.898 -3.35 11.781 1 93.44 81 ASP A C 1
ATOM 658 O O . ASP A 1 81 ? -9.492 -2.414 12.477 1 93.44 81 ASP A O 1
ATOM 662 N N . ASN A 1 82 ? -10.984 -3.201 10.898 1 95 82 ASN A N 1
ATOM 663 C CA . ASN A 1 82 ? -11.93 -2.09 10.875 1 95 82 ASN A CA 1
ATOM 664 C C . ASN A 1 82 ? -11.297 -0.831 10.289 1 95 82 ASN A C 1
ATOM 666 O O . ASN A 1 82 ? -11.75 0.282 10.555 1 95 82 ASN A O 1
ATOM 670 N N . GLY A 1 83 ? -10.234 -1.02 9.539 1 97.44 83 GLY A N 1
ATOM 671 C CA . GLY A 1 83 ? -9.625 0.061 8.789 1 97.44 83 GLY A CA 1
ATOM 672 C C . GLY A 1 83 ? -10.008 0.06 7.32 1 97.44 83 GLY A C 1
ATOM 673 O O . GLY A 1 83 ? -11.008 -0.549 6.938 1 97.44 83 GLY A O 1
ATOM 674 N N . VAL A 1 84 ? -9.328 0.861 6.539 1 98.62 84 VAL A N 1
ATOM 675 C CA . VAL A 1 84 ? -9.578 0.969 5.102 1 98.62 84 VAL A CA 1
ATOM 676 C C . VAL A 1 84 ? -8.25 1.105 4.359 1 98.62 84 VAL A C 1
ATOM 678 O O . VAL A 1 84 ? -7.406 1.929 4.727 1 98.62 84 VAL A O 1
ATOM 681 N N . LEU A 1 85 ? -7.965 0.23 3.408 1 98.88 85 LEU A N 1
ATOM 682 C CA . LEU A 1 85 ? -6.918 0.405 2.41 1 98.88 85 LEU A CA 1
ATOM 683 C C . LEU A 1 85 ? -7.422 1.232 1.231 1 98.88 85 LEU A C 1
ATOM 685 O O . LEU A 1 85 ? -8.484 0.941 0.671 1 98.88 85 LEU A O 1
ATOM 689 N N . VAL A 1 86 ? -6.734 2.342 0.831 1 98.94 86 VAL A N 1
ATOM 690 C CA . VAL A 1 86 ? -7.16 3.252 -0.23 1 98.94 86 VAL A CA 1
ATOM 691 C C . VAL A 1 86 ? -6.02 3.445 -1.229 1 98.94 86 VAL A C 1
ATOM 693 O O . VAL A 1 86 ? -4.887 3.73 -0.838 1 98.94 86 VAL A O 1
ATOM 696 N N . THR A 1 87 ? -6.199 3.264 -2.494 1 98.81 87 THR A N 1
ATOM 697 C CA . THR A 1 87 ? -5.258 3.617 -3.551 1 98.81 87 THR A CA 1
ATOM 698 C C . THR A 1 87 ? -5.824 4.734 -4.426 1 98.81 87 THR A C 1
ATOM 700 O O . THR A 1 87 ? -7.02 4.754 -4.723 1 98.81 87 THR A O 1
ATOM 703 N N . VAL A 1 88 ? -5.047 5.707 -4.777 1 98.69 88 VAL A N 1
ATOM 704 C CA . VAL A 1 88 ? -5.438 6.887 -5.539 1 98.69 88 VAL A CA 1
ATOM 705 C C . VAL A 1 88 ? -4.578 6.996 -6.801 1 98.69 88 VAL A C 1
ATOM 707 O O . VAL A 1 88 ? -3.354 6.867 -6.738 1 98.69 88 VAL A O 1
ATOM 710 N N . LEU A 1 89 ? -5.18 7.152 -7.949 1 97.38 89 LEU A N 1
ATOM 711 C CA . LEU A 1 89 ? -4.555 7.477 -9.227 1 97.38 89 LEU A CA 1
ATOM 712 C C . LEU A 1 89 ? -5.027 8.836 -9.734 1 97.38 89 LEU A C 1
ATOM 714 O O . LEU A 1 89 ? -6.219 9.148 -9.664 1 97.38 89 LEU A O 1
ATOM 718 N N . GLY A 1 90 ? -4.07 9.625 -10.211 1 96.81 90 GLY A N 1
ATOM 719 C CA . GLY A 1 90 ? -4.438 10.93 -10.742 1 96.81 90 GLY A CA 1
ATOM 720 C C . GLY A 1 90 ? -3.285 11.648 -11.414 1 96.81 90 GLY A C 1
ATOM 721 O O . GLY A 1 90 ? -2.307 11.016 -11.82 1 96.81 90 GLY A O 1
ATOM 722 N N . GLN A 1 91 ? -3.541 12.961 -11.711 1 96.56 91 GLN A N 1
ATOM 723 C CA . GLN A 1 91 ? -2.535 13.867 -12.266 1 96.56 91 GLN A CA 1
ATOM 724 C C . GLN A 1 91 ? -2.139 14.938 -11.25 1 96.56 91 GLN A C 1
ATOM 726 O O . GLN A 1 91 ? -2.994 15.492 -10.562 1 96.56 91 GLN A O 1
ATOM 731 N N . LEU A 1 92 ? -0.871 15.109 -11.086 1 96.25 92 LEU A N 1
ATOM 732 C CA . LEU A 1 92 ? -0.309 16.141 -10.219 1 96.25 92 LEU A CA 1
ATOM 733 C C . LEU A 1 92 ? 0.364 17.234 -11.031 1 96.25 92 LEU A C 1
ATOM 735 O O . LEU A 1 92 ? 1.235 16.953 -11.859 1 96.25 92 LEU A O 1
ATOM 739 N N . LYS A 1 93 ? -0.129 18.469 -10.93 1 95.94 93 LYS A N 1
ATOM 740 C CA . LYS A 1 93 ? 0.519 19.641 -11.508 1 95.94 93 LYS A CA 1
ATOM 741 C C . LYS A 1 93 ? 1.163 20.5 -10.422 1 95.94 93 LYS A C 1
ATOM 743 O O . LYS A 1 93 ? 0.521 20.828 -9.422 1 95.94 93 LYS A O 1
ATOM 748 N N . THR A 1 94 ? 2.459 20.75 -10.578 1 93.94 94 THR A N 1
ATOM 749 C CA . THR A 1 94 ? 3.188 21.625 -9.664 1 93.94 94 THR A CA 1
ATOM 750 C C . THR A 1 94 ? 3.715 22.844 -10.398 1 93.94 94 THR A C 1
ATOM 752 O O . THR A 1 94 ? 4.32 22.734 -11.461 1 93.94 94 THR A O 1
ATOM 755 N N . ASP A 1 95 ? 3.422 23.969 -9.82 1 93.75 95 ASP A N 1
ATOM 756 C CA . ASP A 1 95 ? 3.908 25.219 -10.383 1 93.75 95 ASP A CA 1
ATOM 757 C C . ASP A 1 95 ? 3.699 25.266 -11.898 1 93.75 95 ASP A C 1
ATOM 759 O O . ASP A 1 95 ? 2.572 25.125 -12.375 1 93.75 95 ASP A O 1
ATOM 763 N N . ASP A 1 96 ? 4.875 25.406 -12.719 1 91.62 96 ASP A N 1
ATOM 764 C CA . ASP A 1 96 ? 4.723 25.562 -14.156 1 91.62 96 ASP A CA 1
ATOM 765 C C . ASP A 1 96 ? 5.027 24.266 -14.898 1 91.62 96 ASP A C 1
ATOM 767 O O . ASP A 1 96 ? 5.051 24.234 -16.125 1 91.62 96 ASP A O 1
ATOM 771 N N . ASP A 1 97 ? 5.121 23.25 -14.156 1 91.25 97 ASP A N 1
ATOM 772 C CA . ASP A 1 97 ? 5.391 21.953 -14.781 1 91.25 97 ASP A CA 1
ATOM 773 C C . ASP A 1 97 ? 4.121 21.359 -15.383 1 91.25 97 ASP A C 1
ATOM 775 O O . ASP A 1 97 ? 3.014 21.672 -14.93 1 91.25 97 ASP A O 1
ATOM 779 N N . PRO A 1 98 ? 4.328 20.656 -16.516 1 93.44 98 PRO A N 1
ATOM 780 C CA . PRO A 1 98 ? 3.162 19.906 -17 1 93.44 98 PRO A CA 1
ATOM 781 C C . PRO A 1 98 ? 2.656 18.875 -15.992 1 93.44 98 PRO A C 1
ATOM 783 O O . PRO A 1 98 ? 3.406 18.469 -15.102 1 93.44 98 PRO A O 1
ATOM 786 N N . PRO A 1 99 ? 1.419 18.531 -16.047 1 94.12 99 PRO A N 1
ATOM 787 C CA . PRO A 1 99 ? 0.895 17.5 -15.148 1 94.12 99 PRO A CA 1
ATOM 788 C C . PRO A 1 99 ? 1.571 16.141 -15.352 1 94.12 99 PRO A C 1
ATOM 790 O O . PRO A 1 99 ? 1.896 15.773 -16.484 1 94.12 99 PRO A O 1
ATOM 793 N N . HIS A 1 100 ? 1.745 15.414 -14.25 1 94.25 100 HIS A N 1
ATOM 794 C CA . HIS A 1 100 ? 2.291 14.062 -14.25 1 94.25 100 HIS A CA 1
ATOM 795 C C . HIS A 1 100 ? 1.352 13.094 -13.539 1 94.25 100 HIS A C 1
ATOM 797 O O . HIS A 1 100 ? 0.71 13.453 -12.547 1 94.25 100 HIS A O 1
ATOM 803 N N . THR A 1 101 ? 1.391 11.898 -14.07 1 95.62 101 THR A N 1
ATOM 804 C CA . THR A 1 101 ? 0.625 10.844 -13.414 1 95.62 101 THR A CA 1
ATOM 805 C C . THR A 1 101 ? 1.239 10.492 -12.062 1 95.62 101 THR A C 1
ATOM 807 O O . THR A 1 101 ? 2.461 10.391 -11.938 1 95.62 101 THR A O 1
ATOM 810 N N . PHE A 1 102 ? 0.391 10.414 -11.016 1 96.62 102 PHE A N 1
ATOM 811 C CA . PHE A 1 102 ? 0.856 9.977 -9.703 1 96.62 102 PHE A CA 1
ATOM 812 C C . PHE A 1 102 ? -0.026 8.852 -9.164 1 96.62 102 PHE A C 1
ATOM 814 O O . PHE A 1 102 ? -1.16 8.68 -9.617 1 96.62 102 PHE A O 1
ATOM 821 N N . ASN A 1 103 ? 0.522 8.023 -8.297 1 97.44 103 ASN A N 1
ATOM 822 C CA . ASN A 1 103 ? -0.16 7.016 -7.488 1 97.44 103 ASN A CA 1
ATOM 823 C C . ASN A 1 103 ? 0.13 7.199 -6.004 1 97.44 103 ASN A C 1
ATOM 825 O O . ASN A 1 103 ? 1.259 7.516 -5.621 1 97.44 103 ASN A O 1
ATOM 829 N N . GLN A 1 104 ? -0.845 7.031 -5.172 1 98.69 104 GLN A N 1
ATOM 830 C CA . GLN A 1 104 ? -0.654 7.098 -3.729 1 98.69 104 GLN A CA 1
ATOM 831 C C . GLN A 1 104 ? -1.511 6.059 -3.012 1 98.69 104 GLN A C 1
ATOM 833 O O . GLN A 1 104 ? -2.68 5.867 -3.354 1 98.69 104 GLN A O 1
ATOM 838 N N . THR A 1 105 ? -0.986 5.352 -2.039 1 98.94 105 THR A N 1
ATOM 839 C CA . THR A 1 105 ? -1.67 4.336 -1.246 1 98.94 105 THR A CA 1
ATOM 840 C C . THR A 1 105 ? -1.723 4.746 0.224 1 98.94 105 THR A C 1
ATOM 842 O O . THR A 1 105 ? -0.711 5.152 0.796 1 98.94 105 THR A O 1
ATOM 845 N N . PHE A 1 106 ? -2.908 4.656 0.816 1 98.94 106 PHE A N 1
ATOM 846 C CA . PHE A 1 106 ? -3.102 4.906 2.24 1 98.94 106 PHE A CA 1
ATOM 847 C C . PHE A 1 106 ? -3.66 3.668 2.934 1 98.94 106 PHE A C 1
ATOM 849 O O . PHE A 1 106 ? -4.512 2.969 2.377 1 98.94 106 PHE A O 1
ATOM 856 N N . VAL A 1 107 ? -3.213 3.367 4.145 1 98.88 107 VAL A N 1
ATOM 857 C CA . VAL A 1 107 ? -3.947 2.508 5.07 1 98.88 107 VAL A CA 1
ATOM 858 C C . VAL A 1 107 ? -4.48 3.336 6.234 1 98.88 107 VAL A C 1
ATOM 860 O O . VAL A 1 107 ? -3.701 3.932 6.988 1 98.88 107 VAL A O 1
ATOM 863 N N . LEU A 1 108 ? -5.836 3.447 6.312 1 98.75 108 LEU A N 1
ATOM 864 C CA . LEU A 1 108 ? -6.508 4.133 7.41 1 98.75 108 LEU A CA 1
ATOM 865 C C . LEU A 1 108 ? -6.797 3.168 8.555 1 98.75 108 LEU A C 1
ATOM 867 O O . LEU A 1 108 ? -7.461 2.146 8.367 1 98.75 108 LEU A O 1
ATOM 871 N N . LYS A 1 109 ? -6.281 3.486 9.719 1 98 109 LYS A N 1
ATOM 872 C CA . LYS A 1 109 ? -6.504 2.691 10.922 1 98 109 LYS A CA 1
ATOM 873 C C . LYS A 1 109 ? -7.578 3.316 11.812 1 98 109 LYS A C 1
ATOM 875 O O . LYS A 1 109 ? -7.578 4.531 12.031 1 98 109 LYS A O 1
ATOM 880 N N . SER A 1 110 ? -8.461 2.453 12.266 1 95.19 110 SER A N 1
ATOM 881 C CA . SER A 1 110 ? -9.539 2.932 13.125 1 95.19 110 SER A CA 1
ATOM 882 C C . SER A 1 110 ? -9.047 3.195 14.539 1 95.19 110 SER A C 1
ATOM 884 O O . SER A 1 110 ? -8.281 2.4 15.094 1 95.19 110 SER A O 1
ATOM 886 N N . LEU A 1 111 ? -9.297 4.301 15.078 1 91.06 111 LEU A N 1
ATOM 887 C CA . LEU A 1 111 ? -9.094 4.695 16.469 1 91.06 111 LEU A CA 1
ATOM 888 C C . LEU A 1 111 ? -10.391 5.18 17.094 1 91.06 111 LEU A C 1
ATOM 890 O O . LEU A 1 111 ? -10.688 6.379 17.078 1 91.06 111 LEU A O 1
ATOM 894 N N . GLY A 1 112 ? -11.055 4.254 17.656 1 88.44 112 GLY A N 1
ATOM 895 C CA . GLY A 1 112 ? -12.406 4.598 18.094 1 88.44 112 GLY A CA 1
ATOM 896 C C . GLY A 1 112 ? -13.328 4.93 16.922 1 88.44 112 GLY A C 1
ATOM 897 O O . GLY A 1 112 ? -13.531 4.105 16.031 1 88.44 112 GLY A O 1
ATOM 898 N N . ASP A 1 113 ? -13.859 6.145 16.875 1 89.12 113 ASP A N 1
ATOM 899 C CA . ASP A 1 113 ? -14.797 6.562 15.828 1 89.12 113 ASP A CA 1
ATOM 900 C C . ASP A 1 113 ? -14.078 7.363 14.742 1 89.12 113 ASP A C 1
ATOM 902 O O . ASP A 1 113 ? -14.719 7.891 13.828 1 89.12 113 ASP A O 1
ATOM 906 N N . THR A 1 114 ? -12.797 7.473 14.836 1 94.44 114 THR A N 1
ATOM 907 C CA . THR A 1 114 ? -12.016 8.234 13.867 1 94.44 114 THR A CA 1
ATOM 908 C C . THR A 1 114 ? -10.961 7.348 13.203 1 94.44 114 THR A C 1
ATOM 910 O O . THR A 1 114 ? -10.891 6.148 13.477 1 94.44 114 THR A O 1
ATOM 913 N N . PHE A 1 115 ? -10.336 7.867 12.281 1 97.69 115 PHE A N 1
ATOM 914 C CA . PHE A 1 115 ? -9.273 7.176 11.562 1 97.69 115 PHE A CA 1
ATOM 915 C C . PHE A 1 115 ? -8.008 8.023 11.523 1 97.69 115 PHE A C 1
ATOM 917 O O . PHE A 1 115 ? -8.078 9.25 11.562 1 97.69 115 PHE A O 1
ATOM 924 N N . PHE A 1 116 ? -6.871 7.414 11.531 1 98.56 116 PHE A N 1
ATOM 925 C CA . PHE A 1 116 ? -5.617 8.07 11.18 1 98.56 116 PHE A CA 1
ATOM 926 C C . PHE A 1 116 ? -4.891 7.301 10.086 1 98.56 116 PHE A C 1
ATOM 928 O O . PHE A 1 116 ? -5.199 6.137 9.828 1 98.56 116 PHE A O 1
ATOM 935 N N . VAL A 1 117 ? -3.98 7.969 9.398 1 98.81 117 VAL A N 1
ATOM 936 C CA . VAL A 1 117 ? -3.17 7.34 8.359 1 98.81 117 VAL A CA 1
ATOM 937 C C . VAL A 1 117 ? -2.033 6.547 9.008 1 98.81 117 VAL A C 1
ATOM 939 O O . VAL A 1 117 ? -1.116 7.125 9.594 1 98.81 117 VAL A O 1
ATOM 942 N N . GLU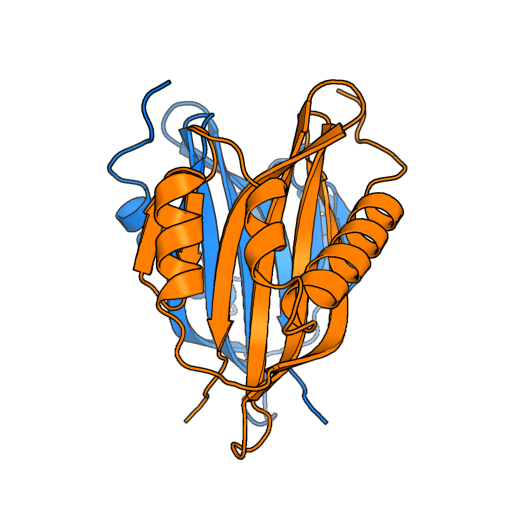 A 1 118 ? -2.109 5.262 8.914 1 98.75 118 GLU A N 1
ATOM 943 C CA . GLU A 1 118 ? -1.05 4.395 9.422 1 98.75 118 GLU A CA 1
ATOM 944 C C . GLU A 1 118 ? 0.057 4.211 8.383 1 98.75 118 GLU A C 1
ATOM 946 O O . GLU A 1 118 ? 1.236 4.133 8.734 1 98.75 118 GLU A O 1
ATOM 951 N N . HIS A 1 119 ? -0.274 4.07 7.121 1 98.94 119 HIS A N 1
ATOM 952 C CA . HIS A 1 119 ? 0.675 3.967 6.02 1 98.94 119 HIS A CA 1
ATOM 953 C C . HIS A 1 119 ? 0.334 4.949 4.902 1 98.94 119 HIS A C 1
ATOM 955 O O . HIS A 1 119 ? -0.841 5.184 4.613 1 98.94 119 HIS A O 1
ATOM 961 N N . ASP A 1 120 ? 1.335 5.48 4.301 1 98.94 120 ASP A N 1
ATOM 962 C CA . ASP A 1 120 ? 1.249 6.398 3.168 1 98.94 120 ASP A CA 1
ATOM 963 C C . ASP A 1 120 ? 2.414 6.191 2.205 1 98.94 120 ASP A C 1
ATOM 965 O O . ASP A 1 120 ? 3.572 6.41 2.564 1 98.94 120 ASP A O 1
ATOM 969 N N . ILE A 1 121 ? 2.168 5.766 0.917 1 98.94 121 ILE A N 1
ATOM 970 C CA . ILE A 1 121 ? 3.203 5.602 -0.097 1 98.94 121 ILE A CA 1
ATOM 971 C C . ILE A 1 121 ? 2.836 6.398 -1.346 1 98.94 121 ILE A C 1
ATOM 973 O O . ILE A 1 121 ? 1.804 6.145 -1.972 1 98.94 121 ILE A O 1
ATOM 977 N N . PHE A 1 122 ? 3.633 7.383 -1.708 1 98.62 122 PHE A N 1
ATOM 978 C CA . PHE A 1 122 ? 3.422 8.273 -2.846 1 98.62 122 PHE A CA 1
ATOM 979 C C . PHE A 1 122 ? 4.496 8.055 -3.906 1 98.62 122 PHE A C 1
ATOM 981 O O . PHE A 1 122 ? 5.688 8.023 -3.592 1 98.62 122 PHE A O 1
ATOM 988 N N . ARG A 1 123 ? 4.094 7.906 -5.219 1 97.31 123 ARG A N 1
ATOM 989 C CA . ARG A 1 123 ? 5.004 7.812 -6.355 1 97.31 123 ARG A CA 1
ATOM 990 C C . ARG A 1 123 ? 4.449 8.562 -7.566 1 97.31 123 ARG A C 1
ATOM 992 O O . ARG A 1 123 ? 3.266 8.438 -7.883 1 97.31 123 ARG A O 1
ATOM 999 N N . LEU A 1 124 ? 5.402 9.352 -8.281 1 94.56 124 LEU A N 1
ATOM 1000 C CA . LEU A 1 124 ? 5.121 9.805 -9.641 1 94.56 124 LEU A CA 1
ATOM 1001 C C . LEU A 1 124 ? 5.355 8.688 -10.648 1 94.56 124 LEU A C 1
ATOM 1003 O O . LEU A 1 124 ? 6.281 7.887 -10.492 1 94.56 124 LEU A O 1
ATOM 1007 N N . ALA A 1 125 ? 4.422 8.531 -11.602 1 90.75 125 ALA A N 1
ATOM 1008 C CA . ALA A 1 125 ? 4.609 7.582 -12.695 1 90.75 125 ALA A CA 1
ATOM 1009 C C . ALA A 1 125 ? 5.281 8.25 -13.898 1 90.75 125 ALA A C 1
ATOM 1011 O O . ALA A 1 125 ? 4.602 8.711 -14.82 1 90.75 125 ALA A O 1
ATOM 1012 N N . LEU A 1 126 ? 6.527 8.391 -13.867 1 77.12 126 LEU A N 1
ATOM 1013 C CA . LEU A 1 126 ? 7.262 9.055 -14.945 1 77.12 126 LEU A CA 1
ATOM 1014 C C . LEU A 1 126 ? 7.746 8.039 -15.977 1 77.12 126 LEU A C 1
ATOM 1016 O O . LEU A 1 126 ? 8.453 7.09 -15.633 1 77.12 126 LEU A O 1
ATOM 1020 N N . HIS A 1 127 ? 6.879 7.301 -16.547 1 58.88 127 HIS A N 1
ATOM 1021 C CA . HIS A 1 127 ? 7.461 6.41 -17.547 1 58.88 127 HIS A CA 1
ATOM 1022 C C . HIS A 1 127 ? 8.234 7.195 -18.594 1 58.88 127 HIS A C 1
ATOM 1024 O O . HIS A 1 127 ? 7.773 8.242 -19.047 1 58.88 127 HIS A O 1
ATOM 1030 N N . ALA A 1 128 ? 9.531 6.926 -18.406 1 42.69 128 ALA A N 1
ATOM 1031 C CA . ALA A 1 128 ? 10.281 7.383 -19.578 1 42.69 128 ALA A CA 1
ATOM 1032 C C . ALA A 1 128 ? 9.742 6.746 -20.859 1 42.69 128 ALA A C 1
ATOM 1034 O O . ALA A 1 128 ? 9.273 5.602 -20.844 1 42.69 128 ALA A O 1
ATOM 1035 N N . MET B 1 1 ? 5.555 -3.34 19.344 1 52.28 1 MET B N 1
ATOM 1036 C CA . MET B 1 1 ? 5.469 -4.406 18.344 1 52.28 1 MET B CA 1
ATOM 1037 C C . MET B 1 1 ? 6.488 -4.188 17.234 1 52.28 1 MET B C 1
ATOM 1039 O O . MET B 1 1 ? 6.633 -3.076 16.719 1 52.28 1 MET B O 1
ATOM 1043 N N . ALA B 1 2 ? 7.555 -5.09 17.188 1 72.75 2 ALA B N 1
ATOM 1044 C CA . ALA B 1 2 ? 8.727 -4.773 16.359 1 72.75 2 ALA B CA 1
ATOM 1045 C C . ALA B 1 2 ? 8.406 -4.922 14.875 1 72.75 2 ALA B C 1
ATOM 1047 O O . ALA B 1 2 ? 7.695 -5.844 14.477 1 72.75 2 ALA B O 1
ATOM 1048 N N . LEU B 1 3 ? 8.602 -3.943 14.133 1 91.25 3 LEU B N 1
ATOM 1049 C CA . LEU B 1 3 ? 8.523 -3.961 12.672 1 91.25 3 LEU B CA 1
ATOM 1050 C C . LEU B 1 3 ? 9.516 -4.957 12.086 1 91.25 3 LEU B C 1
ATOM 1052 O O . LEU B 1 3 ? 10.656 -5.055 12.555 1 91.25 3 LEU B O 1
ATOM 1056 N N . ASN B 1 4 ? 9.039 -5.812 11.25 1 93.5 4 ASN B N 1
ATOM 1057 C CA . ASN B 1 4 ? 9.914 -6.789 10.609 1 93.5 4 ASN B CA 1
ATOM 1058 C C . ASN B 1 4 ? 11.062 -6.109 9.875 1 93.5 4 ASN B C 1
ATOM 1060 O O . ASN B 1 4 ? 10.844 -5.395 8.891 1 93.5 4 ASN B O 1
ATOM 1064 N N . PRO B 1 5 ? 12.289 -6.363 10.242 1 93.88 5 PRO B N 1
ATOM 1065 C CA . PRO B 1 5 ? 13.414 -5.652 9.633 1 93.88 5 PRO B CA 1
ATOM 1066 C C . PRO B 1 5 ? 13.703 -6.113 8.203 1 93.88 5 PRO B C 1
ATOM 1068 O O . PRO B 1 5 ? 14.43 -5.438 7.469 1 93.88 5 PRO B O 1
ATOM 1071 N N . ASN B 1 6 ? 13.18 -7.254 7.742 1 96.69 6 ASN B N 1
ATOM 1072 C CA . ASN B 1 6 ? 13.453 -7.805 6.418 1 96.69 6 ASN B CA 1
ATOM 1073 C C . ASN B 1 6 ? 12.336 -7.465 5.434 1 96.69 6 ASN B C 1
ATOM 1075 O O . ASN B 1 6 ? 12.203 -8.117 4.395 1 96.69 6 ASN B O 1
ATOM 1079 N N . TYR B 1 7 ? 11.484 -6.473 5.797 1 97.75 7 TYR B N 1
ATOM 1080 C CA . TYR B 1 7 ? 10.281 -6.172 5.031 1 97.75 7 TYR B CA 1
ATOM 1081 C C . TYR B 1 7 ? 10.625 -5.855 3.578 1 97.75 7 TYR B C 1
ATOM 1083 O O . TYR B 1 7 ? 9.898 -6.242 2.662 1 97.75 7 TYR B O 1
ATOM 1091 N N . GLU B 1 8 ? 11.758 -5.137 3.27 1 97.88 8 GLU B N 1
ATOM 1092 C CA . GLU B 1 8 ? 12.125 -4.777 1.903 1 97.88 8 GLU B CA 1
ATOM 1093 C C . GLU B 1 8 ? 12.492 -6.016 1.088 1 97.88 8 GLU B C 1
ATOM 1095 O O . GLU B 1 8 ? 12.078 -6.152 -0.063 1 97.88 8 GLU B O 1
ATOM 1100 N N . GLN B 1 9 ? 13.305 -6.883 1.679 1 98.06 9 GLN B N 1
ATOM 1101 C CA . GLN B 1 9 ? 13.695 -8.117 1.01 1 98.06 9 GLN B CA 1
ATOM 1102 C C . GLN B 1 9 ? 12.484 -9.016 0.763 1 98.06 9 GLN B C 1
ATOM 1104 O O . GLN B 1 9 ? 12.352 -9.602 -0.313 1 98.06 9 GLN B O 1
ATOM 1109 N N . ILE B 1 10 ? 11.633 -9.094 1.737 1 97.94 10 ILE B N 1
ATOM 1110 C CA . ILE B 1 10 ? 10.422 -9.891 1.604 1 97.94 10 ILE B CA 1
ATOM 1111 C C . ILE B 1 10 ? 9.578 -9.352 0.45 1 97.94 10 ILE B C 1
ATOM 1113 O O . ILE B 1 10 ? 9.141 -10.117 -0.414 1 97.94 10 ILE B O 1
ATOM 1117 N N . GLY B 1 11 ? 9.336 -8.055 0.45 1 98.56 11 GLY B N 1
ATOM 1118 C CA . GLY B 1 11 ? 8.57 -7.441 -0.626 1 98.56 11 GLY B CA 1
ATOM 1119 C C . GLY B 1 11 ? 9.164 -7.699 -1.999 1 98.56 11 GLY B C 1
ATOM 1120 O O . GLY B 1 11 ? 8.453 -8.117 -2.92 1 98.56 11 GLY B O 1
ATOM 1121 N N . LYS B 1 12 ? 10.492 -7.441 -2.152 1 98.5 12 LYS B N 1
ATOM 1122 C CA . LYS B 1 12 ? 11.188 -7.605 -3.43 1 98.5 12 LYS B CA 1
ATOM 1123 C C . LYS B 1 12 ? 11.109 -9.055 -3.912 1 98.5 12 LYS B C 1
ATOM 1125 O O . LYS B 1 12 ? 10.797 -9.305 -5.078 1 98.5 12 LYS B O 1
ATOM 1130 N N . HIS B 1 13 ? 11.398 -9.977 -3.066 1 98.31 13 HIS B N 1
ATOM 1131 C CA . HIS B 1 13 ? 11.352 -11.391 -3.424 1 98.31 13 HIS B CA 1
ATOM 1132 C C . HIS B 1 13 ? 9.938 -11.812 -3.807 1 98.31 13 HIS B C 1
ATOM 1134 O O . HIS B 1 13 ? 9.75 -12.547 -4.781 1 98.31 13 HIS B O 1
ATOM 1140 N N . PHE B 1 14 ? 8.961 -11.422 -3.041 1 98.69 14 PHE B N 1
ATOM 1141 C CA . PHE B 1 14 ? 7.57 -11.734 -3.357 1 98.69 14 PHE B CA 1
ATOM 1142 C C . PHE B 1 14 ? 7.207 -11.234 -4.75 1 98.69 14 PHE B C 1
ATOM 1144 O O . PHE B 1 14 ? 6.637 -11.969 -5.555 1 98.69 14 PHE B O 1
ATOM 1151 N N . VAL B 1 15 ? 7.5 -9.953 -5.02 1 98.88 15 VAL B N 1
ATOM 1152 C CA . VAL B 1 15 ? 7.164 -9.336 -6.297 1 98.88 15 VAL B CA 1
ATOM 1153 C C . VAL B 1 15 ? 7.824 -10.117 -7.434 1 98.88 15 VAL B C 1
ATOM 1155 O O . VAL B 1 15 ? 7.188 -10.398 -8.453 1 98.88 15 VAL B O 1
ATOM 1158 N N . GLN B 1 16 ? 9.086 -10.383 -7.32 1 98.56 16 GLN B N 1
ATOM 1159 C CA . GLN B 1 16 ? 9.805 -11.148 -8.336 1 98.56 16 GLN B CA 1
ATOM 1160 C C . GLN B 1 16 ? 9.125 -12.492 -8.594 1 98.56 16 GLN B C 1
ATOM 1162 O O . GLN B 1 16 ? 8.914 -12.875 -9.742 1 98.56 16 GLN B O 1
ATOM 1167 N N . GLN B 1 17 ? 8.828 -13.188 -7.555 1 98.44 17 GLN B N 1
ATOM 1168 C CA . GLN B 1 17 ? 8.18 -14.492 -7.684 1 98.44 17 GLN B CA 1
ATOM 1169 C C . GLN B 1 17 ? 6.793 -14.352 -8.297 1 98.44 17 GLN B C 1
ATOM 1171 O O . GLN B 1 17 ? 6.426 -15.117 -9.195 1 98.44 17 GLN B O 1
ATOM 1176 N N . TYR B 1 18 ? 5.988 -13.453 -7.766 1 98.81 18 TYR B N 1
ATOM 1177 C CA . TYR B 1 18 ? 4.617 -13.242 -8.211 1 98.81 18 TYR B CA 1
ATOM 1178 C C . TYR B 1 18 ? 4.562 -13.047 -9.727 1 98.81 18 TYR B C 1
ATOM 1180 O O . TYR B 1 18 ? 3.824 -13.75 -10.422 1 98.81 18 TYR B O 1
ATOM 1188 N N . TYR B 1 19 ? 5.395 -12.133 -10.242 1 98.62 19 TYR B N 1
ATOM 1189 C CA . TYR B 1 19 ? 5.273 -11.797 -11.656 1 98.62 19 TYR B CA 1
ATOM 1190 C C . TYR B 1 19 ? 5.977 -12.828 -12.523 1 98.62 19 TYR B C 1
ATOM 1192 O O . TYR B 1 19 ? 5.637 -13 -13.703 1 98.62 19 TYR B O 1
ATOM 1200 N N . ALA B 1 20 ? 7.012 -13.5 -12 1 98.25 20 ALA B N 1
ATOM 1201 C CA . ALA B 1 20 ? 7.57 -14.641 -12.727 1 98.25 20 ALA B CA 1
ATOM 1202 C C . ALA B 1 20 ? 6.5 -15.688 -13.016 1 98.25 20 ALA B C 1
ATOM 1204 O O . ALA B 1 20 ? 6.449 -16.25 -14.109 1 98.25 20 ALA B O 1
ATOM 1205 N N . ILE B 1 21 ? 5.676 -15.984 -11.984 1 98.06 21 ILE B N 1
ATOM 1206 C CA . ILE B 1 21 ? 4.582 -16.938 -12.141 1 98.06 21 ILE B CA 1
ATOM 1207 C C . ILE B 1 21 ? 3.51 -16.359 -13.055 1 98.06 21 ILE B C 1
ATOM 1209 O O . ILE B 1 21 ? 3.061 -17.016 -13.992 1 98.06 21 ILE B O 1
ATOM 1213 N N . MET B 1 22 ? 3.066 -15.148 -12.883 1 97.5 22 MET B N 1
ATOM 1214 C CA . MET B 1 22 ? 2.008 -14.477 -13.633 1 97.5 22 MET B CA 1
ATOM 1215 C C . MET B 1 22 ? 2.338 -14.438 -15.117 1 97.5 22 MET B C 1
ATOM 1217 O O . MET B 1 22 ? 1.457 -14.617 -15.961 1 97.5 22 MET B O 1
ATOM 1221 N N . ASP B 1 23 ? 3.658 -14.156 -15.461 1 97.06 23 ASP B N 1
ATOM 1222 C CA . ASP B 1 23 ? 4.059 -13.945 -16.844 1 97.06 23 ASP B CA 1
ATOM 1223 C C . ASP B 1 23 ? 4.32 -15.273 -17.562 1 97.06 23 ASP B C 1
ATOM 1225 O O . ASP B 1 23 ? 4.5 -15.305 -18.781 1 97.06 23 ASP B O 1
ATOM 1229 N N . ASP B 1 24 ? 4.344 -16.375 -16.844 1 96.12 24 ASP B N 1
ATOM 1230 C CA . ASP B 1 24 ? 4.535 -17.688 -17.422 1 96.12 24 ASP B CA 1
ATOM 1231 C C . ASP B 1 24 ? 3.195 -18.328 -17.797 1 96.12 24 ASP B C 1
ATOM 1233 O O . ASP B 1 24 ? 2.441 -18.75 -16.906 1 96.12 24 ASP B O 1
ATOM 1237 N N . ASN B 1 25 ? 2.99 -18.547 -19.062 1 92.56 25 ASN B N 1
ATOM 1238 C CA . ASN B 1 25 ? 1.716 -19.047 -19.578 1 92.56 25 ASN B CA 1
ATOM 1239 C C . ASN B 1 25 ? 1.363 -20.406 -18.984 1 92.56 25 ASN B C 1
ATOM 1241 O O . ASN B 1 25 ? 0.189 -20.703 -18.766 1 92.56 25 ASN B O 1
ATOM 1245 N N . ASN B 1 26 ? 2.289 -21.203 -18.719 1 94.25 26 ASN B N 1
ATOM 1246 C CA . ASN B 1 26 ? 2.055 -22.547 -18.219 1 94.25 26 ASN B CA 1
ATOM 1247 C C . ASN B 1 26 ? 1.827 -22.562 -16.703 1 94.25 26 ASN B C 1
ATOM 1249 O O . ASN B 1 26 ? 1.303 -23.547 -16.172 1 94.25 26 ASN B O 1
ATOM 1253 N N . GLN B 1 27 ? 2.174 -21.453 -15.984 1 96.69 27 GLN B N 1
ATOM 1254 C CA . GLN B 1 27 ? 2.135 -21.453 -14.523 1 96.69 27 GLN B CA 1
ATOM 1255 C C . GLN B 1 27 ? 1.261 -20.312 -14.008 1 96.69 27 GLN B C 1
ATOM 1257 O O . GLN B 1 27 ? 1.018 -20.203 -12.805 1 96.69 27 GLN B O 1
ATOM 1262 N N . ARG B 1 28 ? 0.691 -19.5 -14.844 1 96.81 28 ARG B N 1
ATOM 1263 C CA . ARG B 1 28 ? 0.074 -18.219 -14.484 1 96.81 28 ARG B CA 1
ATOM 1264 C C . ARG B 1 28 ? -0.984 -18.422 -13.406 1 96.81 28 ARG B C 1
ATOM 1266 O O . ARG B 1 28 ? -1.035 -17.656 -12.438 1 96.81 28 ARG B O 1
ATOM 1273 N N . LEU B 1 29 ? -1.745 -19.469 -13.5 1 96.31 29 LEU B N 1
ATOM 1274 C CA . LEU B 1 29 ? -2.871 -19.656 -12.586 1 96.31 29 LEU B CA 1
ATOM 1275 C C . LEU B 1 29 ? -2.387 -20.062 -11.203 1 96.31 29 LEU B C 1
ATOM 1277 O O . LEU B 1 29 ? -3.133 -19.953 -10.227 1 96.31 29 LEU B O 1
ATOM 1281 N N . ASN B 1 30 ? -1.132 -20.406 -11.062 1 97.94 30 ASN B N 1
ATOM 1282 C CA . ASN B 1 30 ? -0.559 -20.766 -9.766 1 97.94 30 ASN B CA 1
ATOM 1283 C C . ASN B 1 30 ? -0.395 -19.547 -8.867 1 97.94 30 ASN B C 1
ATOM 1285 O O . ASN B 1 30 ? -0.154 -19.688 -7.668 1 97.94 30 ASN B O 1
ATOM 1289 N N . VAL B 1 31 ? -0.529 -18.297 -9.414 1 98.12 31 VAL B N 1
ATOM 1290 C CA . VAL B 1 31 ? -0.487 -17.109 -8.578 1 98.12 31 VAL B CA 1
ATOM 1291 C C . VAL B 1 31 ? -1.577 -17.188 -7.512 1 98.12 31 VAL B C 1
ATOM 1293 O O . VAL B 1 31 ? -1.464 -16.578 -6.449 1 98.12 31 VAL B O 1
ATOM 1296 N N . ALA B 1 32 ? -2.688 -17.953 -7.742 1 98.06 32 ALA B N 1
ATOM 1297 C CA . ALA B 1 32 ? -3.791 -18.109 -6.801 1 98.06 32 ALA B CA 1
ATOM 1298 C C . ALA B 1 32 ? -3.307 -18.719 -5.488 1 98.06 32 ALA B C 1
ATOM 1300 O O . ALA B 1 32 ? -3.941 -18.547 -4.445 1 98.06 32 ALA B O 1
ATOM 1301 N N . ASN B 1 33 ? -2.148 -19.422 -5.512 1 97.88 33 ASN B N 1
ATOM 1302 C CA . ASN B 1 33 ? -1.609 -20.094 -4.332 1 97.88 33 ASN B CA 1
ATOM 1303 C C . ASN B 1 33 ? -1.119 -19.078 -3.295 1 97.88 33 ASN B C 1
ATOM 1305 O O . ASN B 1 33 ? -0.906 -19.438 -2.133 1 97.88 33 ASN B O 1
ATOM 1309 N N . PHE B 1 34 ? -0.925 -17.828 -3.711 1 98.62 34 PHE B N 1
ATOM 1310 C CA . PHE B 1 34 ? -0.483 -16.797 -2.783 1 98.62 34 PHE B CA 1
ATOM 1311 C C . PHE B 1 34 ? -1.646 -16.297 -1.933 1 98.62 34 PHE B C 1
ATOM 1313 O O . PHE B 1 34 ? -1.44 -15.609 -0.934 1 98.62 34 PHE B O 1
ATOM 1320 N N . TYR B 1 35 ? -2.871 -16.609 -2.297 1 98.75 35 TYR B N 1
ATOM 1321 C CA . TYR B 1 35 ? -4.043 -16.016 -1.66 1 98.75 35 TYR B CA 1
ATOM 1322 C C . TYR B 1 35 ? -4.688 -17 -0.687 1 98.75 35 TYR B C 1
ATOM 1324 O O . TYR B 1 35 ? -4.668 -18.203 -0.912 1 98.75 35 TYR B O 1
ATOM 1332 N N . SER B 1 36 ? -5.273 -16.453 0.378 1 98.06 36 SER B N 1
ATOM 1333 C CA . SER B 1 36 ? -6.035 -17.219 1.354 1 98.06 36 SER B CA 1
ATOM 1334 C C . SER B 1 36 ? -7.387 -17.641 0.789 1 98.06 36 SER B C 1
ATOM 1336 O O . SER B 1 36 ? -7.992 -16.922 -0 1 98.06 36 SER B O 1
ATOM 1338 N N . GLU B 1 37 ? -7.844 -18.75 1.305 1 97.44 37 GLU B N 1
ATOM 1339 C CA . GLU B 1 37 ? -9.148 -19.234 0.869 1 97.44 37 GLU B CA 1
ATOM 1340 C C . GLU B 1 37 ? -10.258 -18.25 1.213 1 97.44 37 GLU B C 1
ATOM 1342 O O . GLU B 1 37 ? -11.164 -18.031 0.416 1 97.44 37 GLU B O 1
ATOM 1347 N N . THR B 1 38 ? -10.109 -17.594 2.357 1 96.56 38 THR B N 1
ATOM 1348 C CA . THR B 1 38 ? -11.25 -16.828 2.84 1 96.56 38 THR B CA 1
ATOM 1349 C C . THR B 1 38 ? -10.836 -15.406 3.199 1 96.56 38 THR B C 1
ATOM 1351 O O . THR B 1 38 ? -11.688 -14.516 3.314 1 96.56 38 THR B O 1
ATOM 1354 N N . ASN B 1 39 ? -9.539 -15.133 3.395 1 97.25 39 ASN B N 1
ATOM 1355 C CA . ASN B 1 39 ? -9.125 -13.867 3.992 1 97.25 39 ASN B CA 1
ATOM 1356 C C . ASN B 1 39 ? -8.336 -13.016 3.006 1 97.25 39 ASN B C 1
ATOM 1358 O O . ASN B 1 39 ? -7.469 -12.234 3.408 1 97.25 39 ASN B O 1
ATOM 1362 N N . SER B 1 40 ? -8.508 -13.203 1.693 1 98.62 40 SER B N 1
ATOM 1363 C CA . SER B 1 40 ? -7.867 -12.391 0.662 1 98.62 40 SER B CA 1
ATOM 1364 C C . SER B 1 40 ? -8.898 -11.594 -0.137 1 98.62 40 SER B C 1
ATOM 1366 O O . SER B 1 40 ? -9.906 -12.148 -0.572 1 98.62 40 SER B O 1
ATOM 1368 N N . LEU B 1 41 ? -8.695 -10.312 -0.218 1 98.69 41 LEU B N 1
ATOM 1369 C CA . LEU B 1 41 ? -9.523 -9.422 -1.021 1 98.69 41 LEU B CA 1
ATOM 1370 C C . LEU B 1 41 ? -8.727 -8.852 -2.193 1 98.69 41 LEU B C 1
ATOM 1372 O O . LEU B 1 41 ? -7.637 -8.305 -2.004 1 98.69 41 LEU B O 1
ATOM 1376 N N . MET B 1 42 ? -9.258 -8.984 -3.463 1 98.75 42 MET B N 1
ATOM 1377 C CA . MET B 1 42 ? -8.648 -8.406 -4.656 1 98.75 42 MET B CA 1
ATOM 1378 C C . MET B 1 42 ? -9.578 -7.387 -5.305 1 98.75 42 MET B C 1
ATOM 1380 O O . MET B 1 42 ? -10.789 -7.582 -5.344 1 98.75 42 MET B O 1
ATOM 1384 N N . THR B 1 43 ? -9.07 -6.227 -5.68 1 98.81 43 THR B N 1
ATOM 1385 C CA . THR B 1 43 ? -9.688 -5.309 -6.629 1 98.81 43 THR B CA 1
ATOM 1386 C C . THR B 1 43 ? -8.891 -5.258 -7.93 1 98.81 43 THR B C 1
ATOM 1388 O O . THR B 1 43 ? -7.738 -4.812 -7.941 1 98.81 43 THR B O 1
ATOM 1391 N N . PHE B 1 44 ? -9.438 -5.781 -9.008 1 98.12 44 PHE B N 1
ATOM 1392 C CA . PHE B 1 44 ? -8.82 -5.766 -10.328 1 98.12 44 PHE B CA 1
ATOM 1393 C C . PHE B 1 44 ? -9.57 -4.832 -11.266 1 98.12 44 PHE B C 1
ATOM 1395 O O . PHE B 1 44 ? -10.688 -5.137 -11.695 1 98.12 44 PHE B O 1
ATOM 1402 N N . GLU B 1 45 ? -8.945 -3.65 -11.578 1 96.25 45 GLU B N 1
ATOM 1403 C CA . GLU B 1 45 ? -9.578 -2.656 -12.445 1 96.25 45 GLU B CA 1
ATOM 1404 C C . GLU B 1 45 ? -10.984 -2.316 -11.961 1 96.25 45 GLU B C 1
ATOM 1406 O O . GLU B 1 45 ? -11.93 -2.287 -12.758 1 96.25 45 GLU B O 1
ATOM 1411 N N . GLY B 1 46 ? -11.086 -2.135 -10.625 1 96.75 46 GLY B N 1
ATOM 1412 C CA . GLY B 1 46 ? -12.32 -1.651 -10.039 1 96.75 46 GLY B CA 1
ATOM 1413 C C . GLY B 1 46 ? -13.266 -2.768 -9.633 1 96.75 46 GLY B C 1
ATOM 1414 O O . GLY B 1 46 ? -14.25 -2.533 -8.93 1 96.75 46 GLY B O 1
ATOM 1415 N N . THR B 1 47 ? -13.023 -4.02 -10.055 1 97.38 47 THR B N 1
ATOM 1416 C CA . THR B 1 47 ? -13.867 -5.152 -9.703 1 97.38 47 THR B CA 1
ATOM 1417 C C . THR B 1 47 ? -13.305 -5.902 -8.5 1 97.38 47 THR B C 1
ATOM 1419 O O . THR B 1 47 ? -12.133 -6.281 -8.492 1 97.38 47 THR B O 1
ATOM 1422 N N . GLN B 1 48 ? -14.195 -6.145 -7.52 1 97.69 48 GLN B N 1
ATOM 1423 C CA . GLN B 1 48 ? -13.734 -6.754 -6.277 1 97.69 48 GLN B CA 1
ATOM 1424 C C . GLN B 1 48 ? -14.125 -8.227 -6.207 1 97.69 48 GLN B C 1
ATOM 1426 O O . GLN B 1 48 ? -15.195 -8.609 -6.688 1 97.69 48 GLN B O 1
ATOM 1431 N N . CYS B 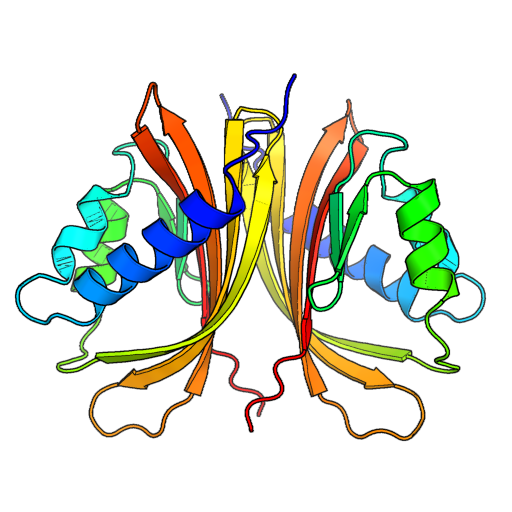1 49 ? -13.32 -9.023 -5.582 1 97.69 49 CYS B N 1
ATOM 1432 C CA . CYS B 1 49 ? -13.625 -10.414 -5.262 1 97.69 49 CYS B CA 1
ATOM 1433 C C . CYS B 1 49 ? -12.906 -10.852 -3.988 1 97.69 49 CYS B C 1
ATOM 1435 O O . CYS B 1 49 ? -11.836 -10.336 -3.668 1 97.69 49 CYS B O 1
ATOM 1437 N N . MET B 1 50 ? -13.523 -11.719 -3.332 1 97.56 50 MET B N 1
ATOM 1438 C CA . MET B 1 50 ? -13.016 -12.211 -2.053 1 97.56 50 MET B CA 1
ATOM 1439 C C . MET B 1 50 ? -12.773 -13.719 -2.102 1 97.56 50 MET B C 1
ATOM 1441 O O . MET B 1 50 ? -13.617 -14.469 -2.586 1 97.56 50 MET B O 1
ATOM 1445 N N . GLY B 1 51 ? -11.539 -14.102 -1.576 1 98.5 51 GLY B N 1
ATOM 1446 C CA . GLY B 1 51 ? -11.227 -15.516 -1.476 1 98.5 51 GLY B CA 1
ATOM 1447 C C . GLY B 1 51 ? -10.531 -16.062 -2.709 1 98.5 51 GLY B C 1
ATOM 1448 O O . GLY B 1 51 ? -10.766 -15.586 -3.82 1 98.5 51 GLY B O 1
ATOM 1449 N N . ARG B 1 52 ? -9.766 -17.109 -2.449 1 98.56 52 ARG B N 1
ATOM 1450 C CA . ARG B 1 52 ? -8.898 -17.688 -3.473 1 98.56 52 ARG B CA 1
ATOM 1451 C C . ARG B 1 52 ? -9.703 -18.172 -4.668 1 98.56 52 ARG B C 1
ATOM 1453 O O . ARG B 1 52 ? -9.297 -17.984 -5.816 1 98.56 52 ARG B O 1
ATOM 1460 N N . ALA B 1 53 ? -10.82 -18.844 -4.477 1 98.5 53 ALA B N 1
ATOM 1461 C CA . ALA B 1 53 ? -11.617 -19.406 -5.559 1 98.5 53 ALA B CA 1
ATOM 1462 C C . ALA B 1 53 ? -12.086 -18.312 -6.523 1 98.5 53 ALA B C 1
ATOM 1464 O O . ALA B 1 53 ? -11.938 -18.453 -7.742 1 98.5 53 ALA B O 1
ATOM 1465 N N . LYS B 1 54 ? -12.68 -17.219 -6.016 1 98.56 54 LYS B N 1
ATOM 1466 C CA . LYS B 1 54 ? -13.172 -16.125 -6.852 1 98.56 54 LYS B CA 1
ATOM 1467 C C . LYS B 1 54 ? -12.016 -15.383 -7.527 1 98.56 54 LYS B C 1
ATOM 1469 O O . LYS B 1 54 ? -12.148 -14.914 -8.656 1 98.56 54 LYS B O 1
ATOM 1474 N N . ILE B 1 55 ? -10.828 -15.242 -6.848 1 98.44 55 ILE B N 1
ATOM 1475 C CA . ILE B 1 55 ? -9.648 -14.602 -7.414 1 98.44 55 ILE B CA 1
ATOM 1476 C C . ILE B 1 55 ? -9.109 -15.438 -8.57 1 98.44 55 ILE B C 1
ATOM 1478 O O . ILE B 1 55 ? -8.766 -14.906 -9.625 1 98.44 55 ILE B O 1
ATOM 1482 N N . LEU B 1 56 ? -9.117 -16.766 -8.352 1 98 56 LEU B N 1
ATOM 1483 C CA . LEU B 1 56 ? -8.719 -17.672 -9.422 1 98 56 LEU B CA 1
ATOM 1484 C C . LEU B 1 56 ? -9.648 -17.531 -10.625 1 98 56 LEU B C 1
ATOM 1486 O O . LEU B 1 56 ? -9.18 -17.469 -11.773 1 98 56 LEU B O 1
ATOM 1490 N N . GLU B 1 57 ? -10.969 -17.469 -10.43 1 98 57 GLU B N 1
ATOM 1491 C CA . GLU B 1 57 ? -11.938 -17.266 -11.5 1 98 57 GLU B CA 1
ATOM 1492 C C . GLU B 1 57 ? -11.664 -15.969 -12.258 1 98 57 GLU B C 1
ATOM 1494 O O . GLU B 1 57 ? -11.781 -15.93 -13.484 1 98 57 GLU B O 1
ATOM 1499 N N . LYS B 1 58 ? -11.359 -14.914 -11.57 1 97.75 58 LYS B N 1
ATOM 1500 C CA . LYS B 1 58 ? -11.039 -13.641 -12.211 1 97.75 58 LYS B CA 1
ATOM 1501 C C . LYS B 1 58 ? -9.836 -13.781 -13.141 1 97.75 58 LYS B C 1
ATOM 1503 O O . LYS B 1 58 ? -9.883 -13.336 -14.289 1 97.75 58 LYS B O 1
ATOM 1508 N N . PHE B 1 59 ? -8.719 -14.453 -12.641 1 96.12 59 PHE B N 1
ATOM 1509 C CA . PHE B 1 59 ? -7.531 -14.648 -13.461 1 96.12 59 PHE B CA 1
ATOM 1510 C C . PHE B 1 59 ? -7.852 -15.5 -14.688 1 96.12 59 PHE B C 1
ATOM 1512 O O . PHE B 1 59 ? -7.34 -15.25 -15.781 1 96.12 59 PHE B O 1
ATOM 1519 N N . GLN B 1 60 ? -8.711 -16.484 -14.508 1 95.81 60 GLN B N 1
ATOM 1520 C CA . GLN B 1 60 ? -9.109 -17.359 -15.602 1 95.81 60 GLN B CA 1
ATOM 1521 C C . GLN B 1 60 ? -9.922 -16.594 -16.641 1 95.81 60 GLN B C 1
ATOM 1523 O O . GLN B 1 60 ? -9.961 -16.984 -17.812 1 95.81 60 GLN B O 1
ATOM 1528 N N . SER B 1 61 ? -10.578 -15.578 -16.219 1 95.31 61 SER B N 1
ATOM 1529 C CA . SER B 1 61 ? -11.438 -14.82 -17.109 1 95.31 61 SER B CA 1
ATOM 1530 C C . SER B 1 61 ? -10.625 -13.891 -18 1 95.31 61 SER B C 1
ATOM 1532 O O . SER B 1 61 ? -11.148 -13.344 -18.984 1 95.31 61 SER B O 1
ATOM 1534 N N . LEU B 1 62 ? -9.375 -13.695 -17.625 1 88.38 62 LEU B N 1
ATOM 1535 C CA . LEU B 1 62 ? -8.516 -12.836 -18.438 1 88.38 62 LEU B CA 1
ATOM 1536 C C . LEU B 1 62 ? -8.141 -13.516 -19.75 1 88.38 62 LEU B C 1
ATOM 1538 O O . LEU B 1 62 ? -7.742 -14.688 -19.75 1 88.38 62 LEU B O 1
ATOM 1542 N N . THR B 1 63 ? -8.445 -13.023 -20.922 1 83.06 63 THR B N 1
ATOM 1543 C CA . THR B 1 63 ? -8.367 -13.609 -22.25 1 83.06 63 THR B CA 1
ATOM 1544 C C . THR B 1 63 ? -7.039 -13.25 -22.922 1 83.06 63 THR B C 1
ATOM 1546 O O . THR B 1 63 ? -6.934 -13.25 -24.156 1 83.06 63 THR B O 1
ATOM 1549 N N . PHE B 1 64 ? -6.027 -12.992 -22.188 1 86.12 64 PHE B N 1
ATOM 1550 C CA . PHE B 1 64 ? -4.746 -12.672 -22.797 1 86.12 64 PHE B CA 1
ATOM 1551 C C . PHE B 1 64 ? -3.938 -13.93 -23.0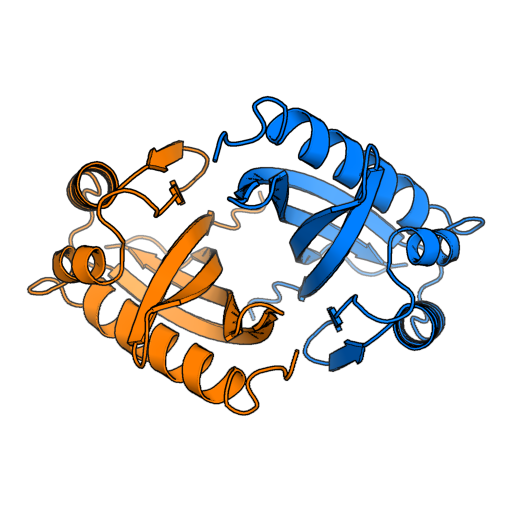62 1 86.12 64 PHE B C 1
ATOM 1553 O O . PHE B 1 64 ? -3.957 -14.867 -22.266 1 86.12 64 PHE B O 1
ATOM 1560 N N . SER B 1 65 ? -3.234 -14.047 -24.203 1 87.06 65 SER B N 1
ATOM 1561 C CA . SER B 1 65 ? -2.33 -15.156 -24.516 1 87.06 65 SER B CA 1
ATOM 1562 C C . SER B 1 65 ? -0.947 -14.922 -23.922 1 87.06 65 SER B C 1
ATOM 1564 O O . SER B 1 65 ? -0.345 -15.836 -23.359 1 87.06 65 SER B O 1
ATOM 1566 N N . LYS B 1 66 ? -0.405 -13.719 -24.125 1 91.25 66 LYS B N 1
ATOM 1567 C CA . LYS B 1 66 ? 0.896 -13.336 -23.578 1 91.25 66 LYS B CA 1
ATOM 1568 C C . LYS B 1 66 ? 0.783 -12.094 -22.703 1 91.25 66 LYS B C 1
ATOM 1570 O O . LYS B 1 66 ? 0.06 -11.156 -23.047 1 91.25 66 LYS B O 1
ATOM 1575 N N . ILE B 1 67 ? 1.452 -12.141 -21.594 1 95.38 67 ILE B N 1
ATOM 1576 C CA . ILE B 1 67 ? 1.565 -10.969 -20.734 1 95.38 67 ILE B CA 1
ATOM 1577 C C . ILE B 1 67 ? 3.01 -10.812 -20.266 1 95.38 67 ILE B C 1
ATOM 1579 O O . ILE B 1 67 ? 3.707 -11.797 -20.047 1 95.38 67 ILE B O 1
ATOM 1583 N N . GLN B 1 68 ? 3.469 -9.57 -20.234 1 96.38 68 GLN B N 1
ATOM 1584 C CA . GLN B 1 68 ? 4.809 -9.25 -19.766 1 96.38 68 GLN B CA 1
ATOM 1585 C C . GLN B 1 68 ? 4.789 -7.996 -18.891 1 96.38 68 GLN B C 1
ATOM 1587 O O . GLN B 1 68 ? 4.332 -6.938 -19.328 1 96.38 68 GLN B O 1
ATOM 1592 N N . HIS B 1 69 ? 5.273 -8.211 -17.672 1 97.38 69 HIS B N 1
ATOM 1593 C CA . HIS B 1 69 ? 5.43 -7.074 -16.766 1 97.38 69 HIS B CA 1
ATOM 1594 C C . HIS B 1 69 ? 6.887 -6.637 -16.672 1 97.38 69 HIS B C 1
ATOM 1596 O O . HIS B 1 69 ? 7.781 -7.469 -16.516 1 97.38 69 HIS B O 1
ATOM 1602 N N . VAL B 1 70 ? 7.156 -5.375 -16.875 1 97.19 70 VAL B N 1
ATOM 1603 C CA . VAL B 1 70 ? 8.445 -4.758 -16.578 1 97.19 70 VAL B CA 1
ATOM 1604 C C . VAL B 1 70 ? 8.32 -3.873 -15.344 1 97.19 70 VAL B C 1
ATOM 1606 O O . VAL B 1 70 ? 7.727 -2.795 -15.398 1 97.19 70 VAL B O 1
ATOM 1609 N N . ILE B 1 71 ? 8.906 -4.359 -14.219 1 97.62 71 ILE B N 1
ATOM 1610 C CA . ILE B 1 71 ? 8.789 -3.65 -12.953 1 97.62 71 ILE B CA 1
ATOM 1611 C C . ILE B 1 71 ? 9.828 -2.531 -12.891 1 97.62 71 ILE B C 1
ATOM 1613 O O . ILE B 1 71 ? 11.023 -2.77 -13.094 1 97.62 71 ILE B O 1
ATOM 1617 N N . THR B 1 72 ? 9.367 -1.279 -12.727 1 96.12 72 THR B N 1
ATOM 1618 C CA . THR B 1 72 ? 10.273 -0.139 -12.656 1 96.12 72 THR B CA 1
ATOM 1619 C C . THR B 1 72 ? 10.531 0.264 -11.211 1 96.12 72 THR B C 1
ATOM 1621 O O . THR B 1 72 ? 11.641 0.673 -10.859 1 96.12 72 THR B O 1
ATOM 1624 N N . LEU B 1 73 ? 9.656 0.197 -10.273 1 97 73 LEU B N 1
ATOM 1625 C CA . LEU B 1 73 ? 9.797 0.607 -8.875 1 97 73 LEU B CA 1
ATOM 1626 C C . LEU B 1 73 ? 9.031 -0.34 -7.953 1 97 73 LEU B C 1
ATOM 1628 O O . LEU B 1 73 ? 7.93 -0.777 -8.281 1 97 73 LEU B O 1
ATOM 1632 N N . ILE B 1 74 ? 9.539 -0.679 -6.91 1 98.44 74 ILE B N 1
ATOM 1633 C CA . ILE B 1 74 ? 8.914 -1.391 -5.797 1 98.44 74 ILE B CA 1
ATOM 1634 C C . ILE B 1 74 ? 9.141 -0.616 -4.5 1 98.44 74 ILE B C 1
ATOM 1636 O O . ILE B 1 74 ? 10.281 -0.316 -4.137 1 98.44 74 ILE B O 1
ATOM 1640 N N . ASP B 1 75 ? 8.133 -0.173 -3.734 1 98.75 75 ASP B N 1
ATOM 1641 C CA . ASP B 1 75 ? 8.211 0.385 -2.389 1 98.75 75 ASP B CA 1
ATOM 1642 C C . ASP B 1 75 ? 7.559 -0.547 -1.369 1 98.75 75 ASP B C 1
ATOM 1644 O O . ASP B 1 75 ? 6.457 -1.05 -1.596 1 98.75 75 ASP B O 1
ATOM 1648 N N . SER B 1 76 ? 8.258 -0.831 -0.323 1 98.75 76 SER B N 1
ATOM 1649 C CA . SER B 1 76 ? 7.727 -1.683 0.736 1 98.75 76 SER B CA 1
ATOM 1650 C C . SER B 1 76 ? 7.766 -0.975 2.086 1 98.75 76 SER B C 1
ATOM 1652 O O . SER B 1 76 ? 8.656 -0.161 2.342 1 98.75 76 SER B O 1
ATOM 1654 N N . GLN B 1 77 ? 6.82 -1.197 2.953 1 98.75 77 GLN B N 1
ATOM 1655 C CA . GLN B 1 77 ? 6.777 -0.813 4.359 1 98.75 77 GLN B CA 1
ATOM 1656 C C . GLN B 1 77 ? 6.414 -2.002 5.246 1 98.75 77 GLN B C 1
ATOM 1658 O O . GLN B 1 77 ? 5.57 -2.82 4.879 1 98.75 77 GLN B O 1
ATOM 1663 N N . PRO B 1 78 ? 7.062 -2.148 6.398 1 98.25 78 PRO B N 1
ATOM 1664 C CA . PRO B 1 78 ? 6.57 -3.131 7.367 1 98.25 78 PRO B CA 1
ATOM 1665 C C . PRO B 1 78 ? 5.23 -2.734 7.98 1 98.25 78 PRO B C 1
ATOM 1667 O O . PRO B 1 78 ? 4.992 -1.551 8.234 1 98.25 78 PRO B O 1
ATOM 1670 N N . THR B 1 79 ? 4.305 -3.658 8.117 1 97.19 79 THR B N 1
ATOM 1671 C CA . THR B 1 79 ? 3.08 -3.381 8.867 1 97.19 79 THR B CA 1
ATOM 1672 C C . THR B 1 79 ? 3.266 -3.695 10.344 1 97.19 79 THR B C 1
ATOM 1674 O O . THR B 1 79 ? 4.254 -4.32 10.734 1 97.19 79 THR B O 1
ATOM 1677 N N . PHE B 1 80 ? 2.418 -3.295 11.148 1 94.56 80 PHE B N 1
ATOM 1678 C CA . PHE B 1 80 ? 2.574 -3.355 12.594 1 94.56 80 PHE B CA 1
ATOM 1679 C C . PHE B 1 80 ? 2.135 -4.715 13.133 1 94.56 80 PHE B C 1
ATOM 1681 O O . PHE B 1 80 ? 2.201 -4.965 14.336 1 94.56 80 PHE B O 1
ATOM 1688 N N . ASP B 1 81 ? 1.673 -5.621 12.289 1 93.69 81 ASP B N 1
ATOM 1689 C CA . ASP B 1 81 ? 1.295 -6.984 12.656 1 93.69 81 ASP B CA 1
ATOM 1690 C C . ASP B 1 81 ? 2.189 -8.008 11.961 1 93.69 81 ASP B C 1
ATOM 1692 O O . ASP B 1 81 ? 1.734 -9.102 11.609 1 93.69 81 ASP B O 1
ATOM 1696 N N . ASN B 1 82 ? 3.516 -7.586 11.625 1 95.06 82 ASN B N 1
ATOM 1697 C CA . ASN B 1 82 ? 4.566 -8.445 11.094 1 95.06 82 ASN B CA 1
ATOM 1698 C C . ASN B 1 82 ? 4.316 -8.797 9.633 1 95.06 82 ASN B C 1
ATOM 1700 O O . ASN B 1 82 ? 4.816 -9.812 9.141 1 95.06 82 ASN B O 1
ATOM 1704 N N . GLY B 1 83 ? 3.516 -8 8.984 1 97.44 83 GLY B N 1
ATOM 1705 C CA . GLY B 1 83 ? 3.307 -8.117 7.551 1 97.44 83 GLY B CA 1
ATOM 1706 C C . GLY B 1 83 ? 4.109 -7.105 6.75 1 97.44 83 GLY B C 1
ATOM 1707 O O . GLY B 1 83 ? 5.09 -6.551 7.246 1 97.44 83 GLY B O 1
ATOM 1708 N N . VAL B 1 84 ? 3.809 -6.992 5.465 1 98.62 84 VAL B N 1
ATOM 1709 C CA . VAL B 1 84 ? 4.484 -6.066 4.562 1 98.62 84 VAL B CA 1
ATOM 1710 C C . VAL B 1 84 ? 3.469 -5.445 3.605 1 98.62 84 VAL B C 1
ATOM 1712 O O . VAL B 1 84 ? 2.666 -6.156 2.996 1 98.62 84 VAL B O 1
ATOM 1715 N N . LEU B 1 85 ? 3.344 -4.133 3.57 1 98.88 85 LEU B N 1
ATOM 1716 C CA . LEU B 1 85 ? 2.678 -3.393 2.504 1 98.88 85 LEU B CA 1
ATOM 1717 C C . LEU B 1 85 ? 3.617 -3.178 1.321 1 98.88 85 LEU B C 1
ATOM 1719 O O . LEU B 1 85 ? 4.75 -2.721 1.499 1 98.88 85 LEU B O 1
ATOM 1723 N N . VAL B 1 86 ? 3.246 -3.533 0.063 1 98.94 86 VAL B N 1
ATOM 1724 C CA . VAL B 1 86 ? 4.086 -3.44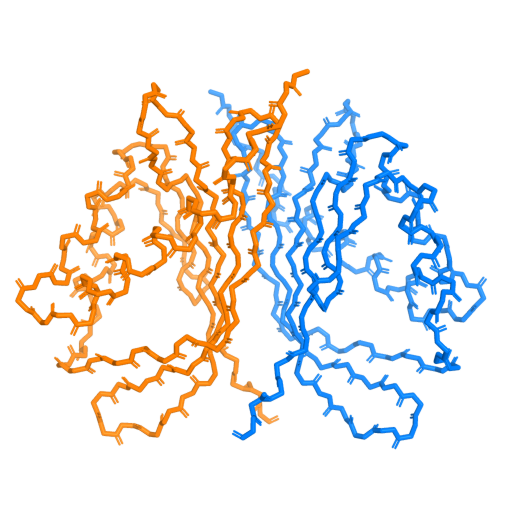1 -1.128 1 98.94 86 VAL B CA 1
ATOM 1725 C C . VAL B 1 86 ? 3.332 -2.705 -2.234 1 98.94 86 VAL B C 1
ATOM 1727 O O . VAL B 1 86 ? 2.184 -3.033 -2.535 1 98.94 86 VAL B O 1
ATOM 1730 N N . THR B 1 87 ? 3.85 -1.729 -2.838 1 98.81 87 THR B N 1
ATOM 1731 C CA . THR B 1 87 ? 3.324 -1.091 -4.039 1 98.81 87 THR B CA 1
ATOM 1732 C C . THR B 1 87 ? 4.266 -1.301 -5.223 1 98.81 87 THR B C 1
ATOM 1734 O O . THR B 1 87 ? 5.488 -1.257 -5.062 1 98.81 87 THR B O 1
ATOM 1737 N N . VAL B 1 88 ? 3.783 -1.521 -6.352 1 98.69 88 VAL B N 1
ATOM 1738 C CA . VAL B 1 88 ? 4.535 -1.833 -7.566 1 98.69 88 VAL B CA 1
ATOM 1739 C C . VAL B 1 88 ? 4.117 -0.887 -8.688 1 98.69 88 VAL B C 1
ATOM 1741 O O . VAL B 1 88 ? 2.924 -0.684 -8.93 1 98.69 88 VAL B O 1
ATOM 1744 N N . LEU B 1 89 ? 5.055 -0.296 -9.344 1 97.38 89 LEU B N 1
ATOM 1745 C CA . LEU B 1 89 ? 4.891 0.478 -10.57 1 97.38 89 LEU B CA 1
ATOM 1746 C C . LEU B 1 89 ? 5.664 -0.157 -11.719 1 97.38 89 LEU B C 1
ATOM 1748 O O . LEU B 1 89 ? 6.809 -0.581 -11.547 1 97.38 89 LEU B O 1
ATOM 1752 N N . GLY B 1 90 ? 5.004 -0.174 -12.875 1 96.81 90 GLY B N 1
ATOM 1753 C CA . GLY B 1 90 ? 5.676 -0.748 -14.031 1 96.81 90 GLY B CA 1
ATOM 1754 C C . GLY B 1 90 ? 4.883 -0.6 -15.32 1 96.81 90 GLY B C 1
ATOM 1755 O O . GLY B 1 90 ? 3.994 0.25 -15.414 1 96.81 90 GLY B O 1
ATOM 1756 N N . GLN B 1 91 ? 5.418 -1.326 -16.359 1 96.5 91 GLN B N 1
ATOM 1757 C CA . GLN B 1 91 ? 4.75 -1.407 -17.656 1 96.5 91 GLN B CA 1
ATOM 1758 C C . GLN B 1 91 ? 4.215 -2.814 -17.906 1 96.5 91 GLN B C 1
ATOM 1760 O O . GLN B 1 91 ? 4.895 -3.803 -17.625 1 96.5 91 GLN B O 1
ATOM 1765 N N . LEU B 1 92 ? 2.988 -2.863 -18.344 1 96.31 92 LEU B N 1
ATOM 1766 C CA . LEU B 1 92 ? 2.33 -4.113 -18.703 1 96.31 92 LEU B CA 1
ATOM 1767 C C . LEU B 1 92 ? 2.086 -4.188 -20.203 1 96.31 92 LEU B C 1
ATOM 1769 O O . LEU B 1 92 ? 1.478 -3.281 -20.781 1 96.31 92 LEU B O 1
ATOM 1773 N N . LYS B 1 93 ? 2.662 -5.18 -20.859 1 96.19 93 LYS B N 1
ATOM 1774 C CA . LYS B 1 93 ? 2.379 -5.488 -22.266 1 96.19 93 LYS B CA 1
ATOM 1775 C C . LYS B 1 93 ? 1.562 -6.773 -22.391 1 96.19 93 LYS B C 1
ATOM 1777 O O . LYS B 1 93 ? 1.918 -7.801 -21.797 1 96.19 93 LYS B O 1
ATOM 1782 N N . THR B 1 94 ? 0.438 -6.668 -23.062 1 94.25 94 THR B N 1
ATOM 1783 C CA . THR B 1 94 ? -0.405 -7.828 -23.344 1 94.25 94 THR B CA 1
ATOM 1784 C C . THR B 1 94 ? -0.523 -8.07 -24.844 1 94.25 94 THR B C 1
ATOM 1786 O O . THR B 1 94 ? -0.787 -7.145 -25.609 1 94.25 94 THR B O 1
ATOM 1789 N N . ASP B 1 95 ? -0.292 -9.297 -25.188 1 93.94 95 ASP B N 1
ATOM 1790 C CA . ASP B 1 95 ? -0.409 -9.672 -26.594 1 93.94 95 ASP B CA 1
ATOM 1791 C C . ASP B 1 95 ? 0.237 -8.633 -27.5 1 93.94 95 ASP B C 1
ATOM 1793 O O . ASP B 1 95 ? 1.425 -8.328 -27.359 1 93.94 95 ASP B O 1
ATOM 1797 N N . ASP B 1 96 ? -0.577 -7.988 -28.453 1 91.44 96 ASP B N 1
ATOM 1798 C CA . ASP B 1 96 ? 0.017 -7.078 -29.438 1 91.44 96 ASP B CA 1
ATOM 1799 C C . ASP B 1 96 ? -0.226 -5.621 -29.047 1 91.44 96 ASP B C 1
ATOM 1801 O O . ASP B 1 96 ? 0.107 -4.707 -29.797 1 91.44 96 ASP B O 1
ATOM 1805 N N . ASP B 1 97 ? -0.71 -5.461 -27.875 1 91.25 97 ASP B N 1
ATOM 1806 C CA . ASP B 1 97 ? -0.951 -4.094 -27.422 1 91.25 97 ASP B CA 1
ATOM 1807 C C . ASP B 1 97 ? 0.352 -3.416 -27 1 91.25 97 ASP B C 1
ATOM 1809 O O . ASP B 1 97 ? 1.307 -4.09 -26.594 1 91.25 97 ASP B O 1
ATOM 1813 N N . PRO B 1 98 ? 0.419 -2.051 -27.25 1 93.56 98 PRO B N 1
ATOM 1814 C CA . PRO B 1 98 ? 1.565 -1.347 -26.672 1 93.56 98 PRO B CA 1
ATOM 1815 C C . PRO B 1 98 ? 1.609 -1.443 -25.156 1 93.56 98 PRO B C 1
ATOM 1817 O O . PRO B 1 98 ? 0.586 -1.71 -24.516 1 93.56 98 PRO B O 1
ATOM 1820 N N . PRO B 1 99 ? 2.756 -1.356 -24.594 1 94.25 99 PRO B N 1
ATOM 1821 C CA . PRO B 1 99 ? 2.85 -1.362 -23.125 1 94.25 99 PRO B CA 1
ATOM 1822 C C . PRO B 1 99 ? 2.09 -0.206 -22.484 1 94.25 99 PRO B C 1
ATOM 1824 O O . PRO B 1 99 ? 2.064 0.901 -23.016 1 94.25 99 PRO B O 1
ATOM 1827 N N . HIS B 1 100 ? 1.503 -0.453 -21.312 1 94.31 100 HIS B N 1
ATOM 1828 C CA . HIS B 1 100 ? 0.805 0.539 -20.5 1 94.31 100 HIS B CA 1
ATOM 1829 C C . HIS B 1 100 ? 1.35 0.566 -19.078 1 94.31 100 HIS B C 1
ATOM 1831 O O . HIS B 1 100 ? 1.694 -0.478 -18.516 1 94.31 100 HIS B O 1
ATOM 1837 N N . THR B 1 101 ? 1.308 1.765 -18.562 1 95.5 101 THR B N 1
ATOM 1838 C CA . THR B 1 101 ? 1.69 1.916 -17.156 1 95.5 101 THR B CA 1
ATOM 1839 C C . THR B 1 101 ? 0.658 1.267 -16.25 1 95.5 101 THR B C 1
ATOM 1841 O O . THR B 1 101 ? -0.548 1.403 -16.469 1 95.5 101 THR B O 1
ATOM 1844 N N . PHE B 1 102 ? 1.167 0.437 -15.289 1 96.56 102 PHE B N 1
ATOM 1845 C CA . PHE B 1 102 ? 0.274 -0.133 -14.289 1 96.56 102 PHE B CA 1
ATOM 1846 C C . PHE B 1 102 ? 0.806 0.119 -12.883 1 96.56 102 PHE B C 1
ATOM 1848 O O . PHE B 1 102 ? 1.992 0.401 -12.703 1 96.56 102 PHE B O 1
ATOM 1855 N N . ASN B 1 103 ? -0.131 0.16 -11.875 1 97.56 103 ASN B N 1
ATOM 1856 C CA . ASN B 1 103 ? 0.143 0.155 -10.438 1 97.56 103 ASN B CA 1
ATOM 1857 C C . ASN B 1 103 ? -0.556 -1.006 -9.742 1 97.56 103 ASN B C 1
ATOM 1859 O O . ASN B 1 103 ? -1.695 -1.34 -10.07 1 97.56 103 ASN B O 1
ATOM 1863 N N . GLN B 1 104 ? 0.151 -1.627 -8.82 1 98.69 104 GLN B N 1
ATOM 1864 C CA . GLN B 1 104 ? -0.456 -2.686 -8.016 1 98.69 104 GLN B CA 1
ATOM 1865 C C . GLN B 1 104 ? 0.006 -2.611 -6.566 1 98.69 104 GLN B C 1
ATOM 1867 O O . GLN B 1 104 ? 1.188 -2.389 -6.297 1 98.69 104 GLN B O 1
ATOM 1872 N N . THR B 1 105 ? -0.939 -2.76 -5.594 1 98.94 105 THR B N 1
ATOM 1873 C CA . THR B 1 105 ? -0.67 -2.734 -4.16 1 98.94 105 THR B CA 1
ATOM 1874 C C . THR B 1 105 ? -1.002 -4.082 -3.523 1 98.94 105 THR B C 1
ATOM 1876 O O . THR B 1 105 ? -2.068 -4.645 -3.775 1 98.94 105 THR B O 1
ATOM 1879 N N . PHE B 1 106 ? -0.052 -4.59 -2.742 1 98.94 106 PHE B N 1
ATOM 1880 C CA . PHE B 1 106 ? -0.257 -5.809 -1.97 1 98.94 106 PHE B CA 1
ATOM 1881 C C . PHE B 1 106 ? -0.094 -5.539 -0.479 1 98.94 106 PHE B C 1
ATOM 1883 O O . PHE B 1 106 ? 0.785 -4.777 -0.074 1 98.94 106 PHE B O 1
ATOM 1890 N N . VAL B 1 107 ? -0.939 -6.168 0.341 1 98.88 107 VAL B N 1
ATOM 1891 C CA . VAL B 1 107 ? -0.637 -6.344 1.758 1 98.88 107 VAL B CA 1
ATOM 1892 C C . VAL B 1 107 ? -0.372 -7.82 2.049 1 98.88 107 VAL B C 1
ATOM 1894 O O . VAL B 1 107 ? -1.251 -8.664 1.863 1 98.88 107 VAL B O 1
ATOM 1897 N N . LEU B 1 108 ? 0.91 -8.117 2.449 1 98.81 108 LEU B N 1
ATOM 1898 C CA . LEU B 1 108 ? 1.314 -9.461 2.844 1 98.81 108 LEU B CA 1
ATOM 1899 C C . LEU B 1 108 ? 1.115 -9.672 4.34 1 98.81 108 LEU B C 1
ATOM 1901 O O . LEU B 1 108 ? 1.668 -8.93 5.156 1 98.81 108 LEU B O 1
ATOM 1905 N N . LYS B 1 109 ? 0.282 -10.703 4.648 1 98.12 109 LYS B N 1
ATOM 1906 C CA . LYS B 1 109 ? 0.028 -11.055 6.043 1 98.12 109 LYS B CA 1
ATOM 1907 C C . LYS B 1 109 ? 0.863 -12.258 6.469 1 98.12 109 LYS B C 1
ATOM 1909 O O . LYS B 1 109 ? 0.956 -13.242 5.734 1 98.12 109 LYS B O 1
ATOM 1914 N N . SER B 1 110 ? 1.47 -12.062 7.672 1 95.5 110 SER B N 1
ATOM 1915 C CA . SER B 1 110 ? 2.303 -13.148 8.18 1 95.5 110 SER B CA 1
ATOM 1916 C C . SER B 1 110 ? 1.452 -14.289 8.727 1 95.5 110 SER B C 1
ATOM 1918 O O . SER B 1 110 ? 0.454 -14.055 9.414 1 95.5 110 SER B O 1
ATOM 1920 N N . LEU B 1 111 ? 1.688 -15.523 8.328 1 91.25 111 LEU B N 1
ATOM 1921 C CA . LEU B 1 111 ? 1.136 -16.766 8.844 1 91.25 111 LEU B CA 1
ATOM 1922 C C . LEU B 1 111 ? 2.248 -17.719 9.281 1 91.25 111 LEU B C 1
ATOM 1924 O O . LEU B 1 111 ? 2.691 -18.562 8.5 1 91.25 111 LEU B O 1
ATOM 1928 N N . GLY B 1 112 ? 2.568 -17.562 10.508 1 88.75 112 GLY B N 1
ATOM 1929 C CA . GLY B 1 112 ? 3.768 -18.266 10.93 1 88.75 112 GLY B CA 1
ATOM 1930 C C . GLY B 1 112 ? 5.023 -17.766 10.242 1 88.75 112 GLY B C 1
ATOM 1931 O O . GLY B 1 112 ? 5.367 -16.594 10.336 1 88.75 112 GLY B O 1
ATOM 1932 N N . ASP B 1 113 ? 5.742 -18.625 9.5 1 89.25 113 ASP B N 1
ATOM 1933 C CA . ASP B 1 113 ? 6.988 -18.266 8.82 1 89.25 113 ASP B CA 1
ATOM 1934 C C . ASP B 1 113 ? 6.742 -17.938 7.352 1 89.25 113 ASP B C 1
ATOM 1936 O O . ASP B 1 113 ? 7.688 -17.719 6.594 1 89.25 113 ASP B O 1
ATOM 1940 N N . THR B 1 114 ? 5.504 -17.938 6.938 1 94.56 114 THR B N 1
ATOM 1941 C CA . THR B 1 114 ? 5.152 -17.656 5.547 1 94.56 114 THR B CA 1
ATOM 1942 C C . THR B 1 114 ? 4.234 -16.453 5.453 1 94.56 114 THR B C 1
ATOM 1944 O O . THR B 1 114 ? 3.936 -15.812 6.465 1 94.56 114 THR B O 1
ATOM 1947 N N . PHE B 1 115 ? 3.979 -16.047 4.316 1 97.81 115 PHE B N 1
ATOM 1948 C CA . PHE B 1 115 ? 3.092 -14.914 4.051 1 97.81 115 PHE B CA 1
ATOM 1949 C C . PHE B 1 115 ? 2.02 -15.297 3.039 1 97.81 115 PHE B C 1
ATOM 1951 O O . PHE B 1 115 ? 2.236 -16.172 2.195 1 97.81 115 PHE B O 1
ATOM 1958 N N . PHE B 1 116 ? 0.847 -14.734 3.135 1 98.56 116 PHE B N 1
ATOM 1959 C CA . PHE B 1 116 ? -0.149 -14.758 2.07 1 98.56 116 PHE B CA 1
ATOM 1960 C C . PHE B 1 116 ? -0.609 -13.352 1.721 1 98.56 116 PHE B C 1
ATOM 1962 O O . PHE B 1 116 ? -0.387 -12.414 2.486 1 98.56 116 PHE B O 1
ATOM 1969 N N . VAL B 1 117 ? -1.182 -13.188 0.552 1 98.88 117 VAL B N 1
ATOM 1970 C CA . VAL B 1 117 ? -1.723 -11.906 0.108 1 98.88 117 VAL B CA 1
ATOM 1971 C C . VAL B 1 117 ? -3.094 -11.672 0.741 1 98.88 117 VAL B C 1
ATOM 1973 O O . VAL B 1 117 ? -4.059 -12.367 0.415 1 98.88 117 VAL B O 1
ATOM 1976 N N . GLU B 1 118 ? -3.145 -10.758 1.616 1 98.75 118 GLU B N 1
ATOM 1977 C CA . GLU B 1 118 ? -4.41 -10.391 2.242 1 98.75 118 GLU B CA 1
ATOM 1978 C C . GLU B 1 118 ? -5.176 -9.375 1.396 1 98.75 118 GLU B C 1
ATOM 1980 O O . GLU B 1 118 ? -6.402 -9.422 1.319 1 98.75 118 GLU B O 1
ATOM 1985 N N . HIS B 1 119 ? -4.555 -8.383 0.827 1 98.94 119 HIS B N 1
ATOM 1986 C CA . HIS B 1 119 ? -5.129 -7.395 -0.075 1 98.94 119 HIS B CA 1
ATOM 1987 C C . HIS B 1 119 ? -4.344 -7.309 -1.378 1 98.94 119 HIS B C 1
ATOM 1989 O O . HIS B 1 119 ? -3.113 -7.418 -1.374 1 98.94 119 HIS B O 1
ATOM 1995 N N . ASP B 1 120 ? -4.984 -7.117 -2.441 1 98.94 120 ASP B N 1
ATOM 1996 C CA . ASP B 1 120 ? -4.438 -6.941 -3.785 1 98.94 120 ASP B CA 1
ATOM 1997 C C . ASP B 1 120 ? -5.281 -5.953 -4.59 1 98.94 120 ASP B C 1
ATOM 1999 O O . ASP B 1 120 ? -6.449 -6.215 -4.875 1 98.94 120 ASP B O 1
ATOM 2003 N N . ILE B 1 121 ? -4.746 -4.754 -5.012 1 98.94 121 ILE B N 1
ATOM 2004 C CA . ILE B 1 121 ? -5.445 -3.775 -5.84 1 98.94 121 ILE B CA 1
ATOM 2005 C C . ILE B 1 121 ? -4.617 -3.471 -7.086 1 98.94 121 ILE B C 1
ATOM 2007 O O . ILE B 1 121 ? -3.49 -2.979 -6.984 1 98.94 121 ILE B O 1
ATOM 2011 N N . PHE B 1 122 ? -5.094 -3.777 -8.25 1 98.62 122 PHE B N 1
ATOM 2012 C CA . PHE B 1 122 ? -4.438 -3.59 -9.539 1 98.62 122 PHE B CA 1
ATOM 2013 C C . PHE B 1 122 ? -5.168 -2.541 -10.375 1 98.62 122 PHE B C 1
ATOM 2015 O O . PHE B 1 122 ? -6.391 -2.592 -10.508 1 98.62 122 PHE B O 1
ATOM 2022 N N . ARG B 1 123 ? -4.445 -1.522 -10.969 1 97.31 123 ARG B N 1
ATOM 2023 C CA . ARG B 1 123 ? -4.98 -0.519 -11.883 1 97.31 123 ARG B CA 1
ATOM 2024 C C . ARG B 1 123 ? -3.998 -0.229 -13.008 1 97.31 123 ARG B C 1
ATOM 2026 O O . ARG B 1 123 ? -2.799 -0.076 -12.773 1 97.31 123 ARG B O 1
ATOM 2033 N N . LEU B 1 124 ? -4.516 -0.104 -14.305 1 94.56 124 LEU B N 1
ATOM 2034 C CA . LEU B 1 124 ? -3.785 0.521 -15.398 1 94.56 124 LEU B CA 1
ATOM 2035 C C . LEU B 1 124 ? -3.854 2.041 -15.305 1 94.56 124 LEU B C 1
ATOM 2037 O O . LEU B 1 124 ? -4.883 2.598 -14.914 1 94.56 124 LEU B O 1
ATOM 2041 N N . ALA B 1 125 ? -2.762 2.68 -15.484 1 90.94 125 ALA B N 1
ATOM 2042 C CA . ALA B 1 125 ? -2.738 4.141 -15.539 1 90.94 125 ALA B CA 1
ATOM 2043 C C . ALA B 1 125 ? -2.926 4.641 -16.969 1 90.94 125 ALA B C 1
ATOM 2045 O O . ALA B 1 125 ? -1.95 4.93 -17.672 1 90.94 125 ALA B O 1
ATOM 2046 N N . LEU B 1 126 ? -4.086 4.723 -17.438 1 77.81 126 LEU B N 1
ATOM 2047 C CA . LEU B 1 126 ? -4.375 5.148 -18.797 1 77.81 126 LEU B CA 1
ATOM 2048 C C . LEU B 1 126 ? -4.648 6.648 -18.859 1 77.81 126 LEU B C 1
ATOM 2050 O O . LEU B 1 126 ? -5.555 7.145 -18.188 1 77.81 126 LEU B O 1
ATOM 2054 N N . HIS B 1 127 ? -3.771 7.453 -18.391 1 59 127 HIS B N 1
ATOM 2055 C CA . HIS B 1 127 ? -4.137 8.859 -18.547 1 59 127 HIS B CA 1
ATOM 2056 C C . HIS B 1 127 ? -4.465 9.188 -20 1 59 127 HIS B C 1
ATOM 2058 O O . HIS B 1 127 ? -3.775 8.734 -20.906 1 59 127 HIS B O 1
ATOM 2064 N N . ALA B 1 128 ? -5.785 9.445 -20.078 1 42.72 128 ALA B N 1
ATOM 2065 C CA . ALA B 1 128 ? -6.09 10.086 -21.359 1 42.72 128 ALA B CA 1
ATOM 2066 C C . ALA B 1 128 ? -5.27 11.359 -21.547 1 42.72 128 ALA B C 1
ATOM 2068 O O . ALA B 1 128 ? -4.949 12.047 -20.578 1 42.72 128 ALA B O 1
#